Protein AF-A0A924GWK1-F1 (afdb_monomer_lite)

Secondary structure (DSSP, 8-state):
-EEEEEEETTEEEEEEEE-PPP-------SS--PPP-HHHHHHHHHTT--HHHHHHHHHHH-HHHHHHHHHHHHHHHT--SSS--S-HHHHHHHHHHHHHHHHHHHHHHHHHS--HHHHHHHHHHHHHHHHHHHHHHHHHHHHHHHTS-HHHHHHHHHHHHHHHHHTT--HHHHHHHHHH-TTSHHHHHHHHHHHH-TTTT---HHHHHHHHHHHHT-

Radius of gyration: 34.96 Å; chains: 1; bounding box: 67×55×94 Å

Foldseek 3Di:
DDWDFDDDPPDTPDIDDDDDDDPDPPPPQVDDQDPDDVVLLVLCVVVPHHSVLSSVLCSNQNPVQSVVLSVVLVVLCVDPPPHHDPDSSVSSVVSSVVVSVVVVVVVVVVVVDDPPVVVVVVVVLLVVLLVVLLVVLLVVLVVVLVPDDPVVNVVLLVVLLVVCVVVVPDVVLNVCCVPPNCPPPSNSVSSSCSVVHVCSSPDDPVSSVVSVVVVVVD

Sequence (218 aa):
VELIEHKAGRFIADIQFRVAKKQQESLPLRHPPVPVDLSQVVRATVVGIRSEDAEALILAHGNDAMTAGLDALHKRIASEFPEPLRDPYRYLRALLESNSASAAKKAEEKLAEPPANNSAVAAAALEGWTAEWVRRRRALVVAEFEALSIDAQAEWVERLRTHLIERGAHPSIRKRLDSHGWKHQLVAGELIRFFKGADWDKPSPQELLAIAAQRGGR

Structure (mmCIF, N/CA/C/O backbone):
data_AF-A0A924GWK1-F1
#
_entry.id   AF-A0A924GWK1-F1
#
loop_
_atom_site.group_PDB
_atom_site.id
_atom_site.type_symbol
_atom_site.label_atom_id
_atom_site.label_alt_id
_atom_site.label_comp_id
_atom_site.label_asym_id
_atom_site.label_entity_id
_atom_site.label_seq_id
_atom_site.pdbx_PDB_ins_code
_atom_site.Cartn_x
_atom_site.Cartn_y
_atom_site.Cartn_z
_atom_site.occupancy
_atom_site.B_iso_or_equiv
_atom_site.auth_seq_id
_atom_site.auth_comp_id
_atom_site.auth_asym_id
_atom_site.auth_atom_id
_atom_site.pdbx_PDB_model_num
ATOM 1 N N . VAL A 1 1 ? -27.597 23.685 0.576 1.00 65.75 1 VAL A N 1
ATOM 2 C CA . VAL A 1 1 ? -27.784 23.613 -0.890 1.00 65.75 1 VAL A CA 1
ATOM 3 C C . VAL A 1 1 ? -26.853 24.638 -1.488 1.00 65.75 1 VAL A C 1
ATOM 5 O O . VAL A 1 1 ? -26.867 25.760 -1.002 1.00 65.75 1 VAL A O 1
ATOM 8 N N . GLU A 1 2 ? -26.030 24.249 -2.453 1.00 73.12 2 GLU A N 1
ATOM 9 C CA . GLU A 1 2 ? -25.030 25.121 -3.081 1.00 73.12 2 GLU A CA 1
ATOM 10 C C . GLU A 1 2 ? -25.308 25.239 -4.582 1.00 73.12 2 GLU A C 1
ATOM 12 O O . GLU A 1 2 ? -25.688 24.254 -5.220 1.00 73.12 2 GLU A O 1
ATOM 17 N N . LEU A 1 3 ? -25.155 26.447 -5.126 1.00 71.56 3 LEU A N 1
ATOM 18 C CA . LEU A 1 3 ? -25.364 26.751 -6.539 1.00 71.56 3 LEU A CA 1
ATOM 19 C C . LEU A 1 3 ? -24.063 26.527 -7.308 1.00 71.56 3 LEU A C 1
ATOM 21 O O . LEU A 1 3 ? -23.027 27.075 -6.937 1.00 71.56 3 LEU A O 1
ATOM 25 N N . ILE A 1 4 ? -24.128 25.759 -8.389 1.00 68.38 4 ILE A N 1
ATOM 26 C CA . ILE A 1 4 ? -23.013 25.566 -9.309 1.00 68.38 4 ILE A CA 1
ATOM 27 C C . ILE A 1 4 ? -23.433 26.132 -10.665 1.00 68.38 4 ILE A C 1
ATOM 29 O O . ILE A 1 4 ? -24.322 25.601 -11.331 1.00 68.38 4 ILE A O 1
ATOM 33 N N . GLU A 1 5 ? -22.799 27.235 -11.057 1.00 72.88 5 GLU A N 1
ATOM 34 C CA . GLU A 1 5 ? -23.030 27.890 -12.345 1.00 72.88 5 GLU A CA 1
ATOM 35 C C . GLU A 1 5 ? -21.978 27.443 -13.360 1.00 72.88 5 GLU A C 1
ATOM 37 O O . GLU A 1 5 ? -20.780 27.650 -13.155 1.00 72.88 5 GLU A O 1
ATOM 42 N N . HIS A 1 6 ? -22.419 26.887 -14.488 1.00 56.56 6 HIS A N 1
ATOM 43 C CA . HIS A 1 6 ? -21.542 26.558 -15.607 1.00 56.56 6 HIS A CA 1
ATOM 44 C C . HIS A 1 6 ? -21.672 27.632 -16.694 1.00 56.56 6 HIS A C 1
ATOM 46 O O . HIS A 1 6 ? -22.721 27.806 -17.321 1.00 56.56 6 HIS A O 1
ATOM 52 N N . LYS A 1 7 ? -20.588 28.386 -16.907 1.00 65.19 7 LYS A N 1
ATOM 53 C CA . LYS A 1 7 ? -20.519 29.488 -17.880 1.00 65.19 7 LYS A CA 1
ATOM 54 C C . LYS A 1 7 ? -19.814 29.039 -19.157 1.00 65.19 7 LYS A C 1
ATOM 56 O O . LYS A 1 7 ? -18.737 28.454 -19.090 1.00 65.19 7 LYS A O 1
ATOM 61 N N . ALA A 1 8 ? -20.397 29.365 -20.310 1.00 49.78 8 ALA A N 1
ATOM 62 C CA . ALA A 1 8 ? -19.775 29.202 -21.621 1.00 49.78 8 ALA A CA 1
ATOM 63 C C . ALA A 1 8 ? -19.654 30.585 -22.279 1.00 49.78 8 ALA A C 1
ATOM 65 O O . ALA A 1 8 ? -20.629 31.168 -22.755 1.00 49.78 8 ALA A O 1
ATOM 66 N N . GLY A 1 9 ? -18.447 31.155 -22.255 1.00 65.56 9 GLY A N 1
ATOM 67 C CA . GLY A 1 9 ? -18.221 32.536 -22.687 1.00 65.56 9 GLY A CA 1
ATOM 68 C C . GLY A 1 9 ? -18.876 33.552 -21.742 1.00 65.56 9 GLY A C 1
ATOM 69 O O . GLY A 1 9 ? -18.702 33.475 -20.528 1.00 65.56 9 GLY A O 1
ATOM 70 N N . ARG A 1 10 ? -19.614 34.533 -22.284 1.00 62.22 10 ARG A N 1
ATOM 71 C CA . ARG A 1 10 ? -20.215 35.634 -21.497 1.00 62.22 10 ARG A CA 1
ATOM 72 C C . ARG A 1 10 ? -21.626 35.342 -20.967 1.00 62.22 10 ARG A C 1
ATOM 74 O O . ARG A 1 10 ? -22.231 36.223 -20.363 1.00 62.22 10 ARG A O 1
ATOM 81 N N . PHE A 1 11 ? -22.135 34.128 -21.172 1.00 40.81 11 PHE A N 1
ATOM 82 C CA . PHE A 1 11 ? -23.470 33.705 -20.743 1.00 40.81 11 PHE A CA 1
ATOM 83 C C . PHE A 1 11 ? -23.396 32.428 -19.889 1.00 40.81 11 PHE A C 1
ATOM 85 O O . PHE A 1 11 ? -22.508 31.589 -20.067 1.00 40.81 11 PHE A O 1
ATOM 92 N N . ILE A 1 12 ? -24.314 32.301 -18.925 1.00 52.19 12 ILE A N 1
ATOM 93 C CA . ILE A 1 12 ? -24.488 31.085 -18.117 1.00 52.19 12 ILE A CA 1
ATOM 94 C C . ILE A 1 12 ? -25.286 30.101 -18.968 1.00 52.19 12 ILE A C 1
ATOM 96 O O . ILE A 1 12 ? -26.399 30.423 -19.376 1.00 52.19 12 ILE A O 1
ATOM 100 N N . ALA A 1 13 ? -24.693 28.948 -19.270 1.00 58.19 13 ALA A N 1
ATOM 101 C CA . ALA A 1 13 ? -25.320 27.935 -20.113 1.00 58.19 13 ALA A CA 1
ATOM 102 C C . ALA A 1 13 ? -26.199 26.990 -19.287 1.00 58.19 13 ALA A C 1
ATOM 104 O O . ALA A 1 13 ? -27.275 26.631 -19.744 1.00 58.19 13 ALA A O 1
ATOM 105 N N . ASP A 1 14 ? -25.780 26.653 -18.062 1.00 52.09 14 ASP A N 1
ATOM 106 C CA . ASP A 1 14 ? -26.537 25.772 -17.174 1.00 52.09 14 ASP A CA 1
ATOM 107 C C . ASP A 1 14 ? -26.353 26.136 -15.699 1.00 52.09 14 ASP A C 1
ATOM 109 O O . ASP A 1 14 ? -25.277 26.556 -15.254 1.00 52.09 14 ASP A O 1
ATOM 113 N N . ILE A 1 15 ? -27.425 25.932 -14.932 1.00 72.19 15 ILE A N 1
ATOM 114 C CA . ILE A 1 15 ? -27.468 26.124 -13.484 1.00 72.19 15 ILE A CA 1
ATOM 115 C C . ILE A 1 15 ? -27.792 24.784 -12.828 1.00 72.19 15 ILE A C 1
ATOM 117 O O . ILE A 1 15 ? -28.821 24.177 -13.122 1.00 72.19 15 ILE A O 1
ATOM 121 N N . GLN A 1 16 ? -26.941 24.341 -11.902 1.00 68.38 16 GLN A N 1
ATOM 122 C CA . GLN A 1 16 ? -27.165 23.124 -11.126 1.00 68.38 16 GLN A CA 1
ATOM 123 C C . GLN A 1 16 ? -27.118 23.403 -9.622 1.00 68.38 16 GLN A C 1
ATOM 125 O O . GLN A 1 16 ? -26.403 24.285 -9.151 1.00 68.38 16 GLN A O 1
ATOM 130 N N . PHE A 1 17 ? -27.879 22.624 -8.851 1.00 74.00 17 PHE A N 1
ATOM 131 C CA . PHE A 1 17 ? -27.934 22.729 -7.395 1.00 74.00 17 PHE A CA 1
ATOM 132 C C . PHE A 1 17 ? -27.385 21.459 -6.761 1.00 74.00 17 PHE A C 1
ATOM 134 O O . PHE A 1 17 ? -27.909 20.364 -6.972 1.00 74.00 17 PHE A O 1
ATOM 141 N N . ARG A 1 18 ? -26.371 21.604 -5.911 1.00 63.59 18 ARG A N 1
ATOM 142 C CA . ARG A 1 18 ? -25.899 20.517 -5.058 1.00 63.59 18 ARG A CA 1
ATOM 143 C C . ARG A 1 18 ? -26.689 20.531 -3.753 1.00 63.59 18 ARG A C 1
ATOM 145 O O . ARG A 1 18 ? -26.506 21.394 -2.891 1.00 63.59 18 ARG A O 1
ATOM 152 N N . VAL A 1 19 ? -27.595 19.570 -3.603 1.00 73.81 19 VAL A N 1
ATOM 153 C CA . VAL A 1 19 ? -28.394 19.383 -2.384 1.00 73.81 19 VAL A CA 1
ATOM 154 C C . VAL A 1 19 ? -27.749 18.293 -1.535 1.00 73.81 19 VAL A C 1
ATOM 156 O O . VAL A 1 19 ? -27.819 17.114 -1.862 1.00 73.81 19 VAL A O 1
ATOM 159 N N . ALA A 1 20 ? -27.136 18.687 -0.422 1.00 67.00 20 ALA A N 1
ATOM 160 C CA . ALA A 1 20 ? -26.756 17.770 0.646 1.00 67.00 20 ALA A CA 1
ATOM 161 C C . ALA A 1 20 ? -27.783 17.871 1.781 1.00 67.00 20 ALA A C 1
ATOM 163 O O . ALA A 1 20 ? -28.196 18.976 2.150 1.00 67.00 20 ALA A O 1
ATOM 164 N N . LYS A 1 21 ? -28.197 16.729 2.344 1.00 63.75 21 LYS A N 1
ATOM 165 C CA . LYS A 1 21 ? -28.967 16.719 3.593 1.00 63.75 21 LYS A CA 1
ATOM 166 C C . LYS A 1 21 ? -28.055 17.232 4.705 1.00 63.75 21 LYS A C 1
ATOM 168 O O . LYS A 1 21 ? -26.953 16.717 4.876 1.00 63.75 21 LYS A O 1
ATOM 173 N N . LYS A 1 22 ? -28.509 18.244 5.446 1.00 58.44 22 LYS A N 1
ATOM 174 C CA . LYS A 1 22 ? -27.831 18.701 6.662 1.00 58.44 22 LYS A CA 1
ATOM 175 C C . LYS A 1 22 ? -27.734 17.492 7.593 1.00 58.44 22 LYS A C 1
ATOM 177 O O . LYS A 1 22 ? -28.770 16.910 7.912 1.00 58.44 22 LYS A O 1
ATOM 182 N N . GLN A 1 23 ? -26.520 17.073 7.957 1.00 51.91 23 GLN A N 1
ATOM 183 C CA . GLN A 1 23 ? -26.353 16.058 8.992 1.00 51.91 23 GLN A CA 1
ATOM 184 C C . GLN A 1 23 ? -26.948 16.640 10.269 1.00 51.91 23 GLN A C 1
ATOM 186 O O . GLN A 1 23 ? -26.434 17.600 10.837 1.00 51.91 23 GLN A O 1
ATOM 191 N N . GLN A 1 24 ? -28.111 16.122 10.635 1.00 51.03 24 GLN A N 1
ATOM 192 C CA . GLN A 1 24 ? -28.698 16.367 11.931 1.00 51.03 24 GLN A CA 1
ATOM 193 C C . GLN A 1 24 ? -27.800 15.642 12.922 1.00 51.03 24 GLN A C 1
ATOM 195 O O . GLN A 1 24 ? -27.643 14.426 12.809 1.00 51.03 24 GLN A O 1
ATOM 200 N N . GLU A 1 25 ? -27.163 16.386 13.826 1.00 46.75 25 GLU A N 1
ATOM 201 C CA . GLU A 1 25 ? -26.465 15.782 14.953 1.00 46.75 25 GLU A CA 1
ATOM 202 C C . GLU A 1 25 ? -27.476 14.884 15.661 1.00 46.75 25 GLU A C 1
ATOM 204 O O . GLU A 1 25 ? -28.488 15.345 16.198 1.00 46.75 25 GLU A O 1
ATOM 209 N N . SER A 1 26 ? -27.262 13.575 15.572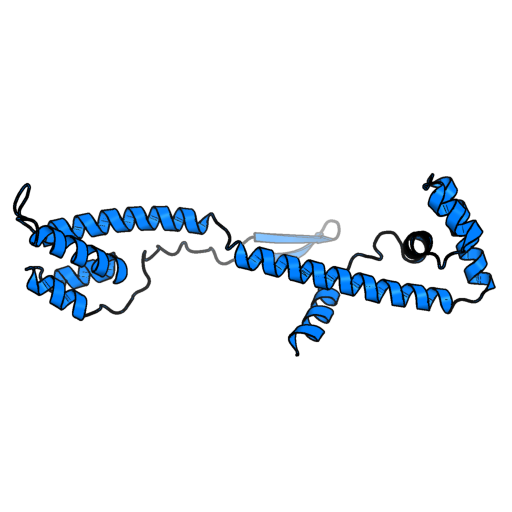 1.00 49.59 26 SER A N 1
ATOM 210 C CA . SER A 1 26 ? -27.962 12.634 16.423 1.00 49.59 26 SER A CA 1
ATOM 211 C C . SER A 1 26 ? -27.665 13.069 17.849 1.00 49.59 26 SER A C 1
ATOM 213 O O . SER A 1 26 ? -26.494 13.051 18.231 1.00 49.59 26 SER A O 1
ATOM 215 N N . LEU A 1 27 ? -28.683 13.450 18.633 1.00 51.00 27 LEU A N 1
ATOM 216 C CA . LEU A 1 27 ? -28.517 13.422 20.082 1.00 51.00 27 LEU A CA 1
ATOM 217 C C . LEU A 1 27 ? -28.005 12.014 20.396 1.00 51.00 27 LEU A C 1
ATOM 219 O O . LEU A 1 27 ? -28.710 11.050 20.074 1.00 51.00 27 LEU A O 1
ATOM 223 N N . PRO A 1 28 ? -26.785 11.862 20.932 1.00 50.59 28 PRO A N 1
ATOM 224 C CA . PRO A 1 28 ? -26.280 10.546 21.230 1.00 50.59 28 PRO A CA 1
ATOM 225 C C . PRO A 1 28 ? -27.138 10.028 22.377 1.00 50.59 28 PRO A C 1
ATOM 227 O O . PRO A 1 28 ? -26.976 10.430 23.530 1.00 50.59 28 PRO A O 1
ATOM 230 N N . LEU A 1 29 ? -28.071 9.128 22.069 1.00 51.94 29 LEU A N 1
ATOM 231 C CA . LEU A 1 29 ? -28.467 8.140 23.054 1.00 51.94 29 LEU A CA 1
ATOM 232 C C . LEU A 1 29 ? -27.158 7.439 23.413 1.00 51.94 29 LEU A C 1
ATOM 234 O O . LEU A 1 29 ? -26.581 6.746 22.576 1.00 51.94 29 LEU A O 1
ATOM 238 N N . ARG A 1 30 ? -26.630 7.728 24.613 1.00 55.97 30 ARG A N 1
ATOM 239 C CA . ARG A 1 30 ? -25.317 7.236 25.069 1.00 55.97 30 ARG A CA 1
ATOM 240 C C . ARG A 1 30 ? -25.213 5.711 24.950 1.00 55.97 30 ARG A C 1
ATOM 242 O O . ARG A 1 30 ? -24.110 5.199 24.795 1.00 55.97 30 ARG A O 1
ATOM 249 N N . HIS A 1 31 ? -26.355 5.018 24.925 1.00 54.34 31 HIS A N 1
ATOM 250 C CA . HIS A 1 31 ? -26.467 3.600 24.626 1.00 54.34 31 HIS A CA 1
ATOM 251 C C . HIS A 1 31 ? -27.652 3.318 23.680 1.00 54.34 31 HIS A C 1
ATOM 253 O O . HIS A 1 31 ? -28.698 3.963 23.805 1.00 54.34 31 HIS A O 1
ATOM 259 N N . PRO A 1 32 ? -27.524 2.364 22.736 1.00 54.00 32 PRO A N 1
ATOM 260 C CA . PRO A 1 32 ? -28.677 1.830 22.010 1.00 54.00 32 PRO A CA 1
ATOM 261 C C . PRO A 1 32 ? -29.686 1.231 23.009 1.00 54.00 32 PRO A C 1
ATOM 263 O O . PRO A 1 32 ? -29.261 0.781 24.074 1.00 54.00 32 PRO A O 1
ATOM 266 N N . PRO A 1 33 ? -30.999 1.203 22.711 1.00 56.69 33 PRO A N 1
ATOM 267 C CA . PRO A 1 33 ? -31.990 0.601 23.600 1.00 56.69 33 PRO A CA 1
ATOM 268 C C . PRO A 1 33 ? -31.747 -0.913 23.684 1.00 56.69 33 PRO A C 1
ATOM 270 O O . PRO A 1 33 ? -32.212 -1.683 22.846 1.00 56.69 33 PRO A O 1
ATOM 273 N N . VAL A 1 34 ? -30.955 -1.334 24.669 1.00 63.69 34 VAL A N 1
ATOM 274 C CA . VAL A 1 34 ? -30.716 -2.744 24.977 1.00 63.69 34 VAL A CA 1
ATOM 275 C C . VAL A 1 34 ? -31.883 -3.239 25.837 1.00 63.69 34 VAL A C 1
ATOM 277 O O . VAL A 1 34 ? -32.299 -2.516 26.745 1.00 63.69 34 VAL A O 1
ATOM 280 N N . PRO A 1 35 ? -32.425 -4.446 25.585 1.00 77.12 35 PRO A N 1
ATOM 281 C CA . PRO A 1 35 ? -33.398 -5.058 26.482 1.00 77.12 35 PRO A CA 1
ATOM 282 C C . PRO A 1 35 ? -32.884 -5.069 27.928 1.00 77.12 35 PRO A C 1
ATOM 284 O O . PRO A 1 35 ? -31.719 -5.392 28.175 1.00 77.12 35 PRO A O 1
ATOM 287 N N . VAL A 1 36 ? -33.748 -4.700 28.874 1.00 77.88 36 VAL A N 1
ATOM 288 C CA . VAL A 1 36 ? -33.423 -4.725 30.304 1.00 77.88 36 VAL A CA 1
ATOM 289 C C . VAL A 1 36 ? -33.239 -6.174 30.746 1.00 77.88 36 VAL A C 1
ATOM 291 O O . VAL A 1 36 ? -34.127 -7.006 30.552 1.00 77.88 36 VAL A O 1
ATOM 294 N N . ASP A 1 37 ? -32.098 -6.479 31.360 1.00 85.62 37 ASP A N 1
ATOM 295 C CA . ASP A 1 37 ? -31.863 -7.787 31.960 1.00 85.62 37 ASP A CA 1
ATOM 296 C C . ASP A 1 37 ? -32.584 -7.891 33.316 1.00 85.62 37 ASP A C 1
ATOM 298 O O . ASP A 1 37 ? -32.160 -7.334 34.333 1.00 85.62 37 ASP A O 1
ATOM 302 N N . LEU A 1 38 ? -33.688 -8.643 33.337 1.00 87.38 38 LEU A N 1
ATOM 303 C CA . LEU A 1 38 ? -34.504 -8.858 34.536 1.00 87.38 38 LEU A CA 1
ATOM 304 C C . LEU A 1 38 ? -33.718 -9.515 35.682 1.00 87.38 38 LEU A C 1
ATOM 306 O O . LEU A 1 38 ? -34.050 -9.303 36.848 1.00 87.38 38 LEU A O 1
ATOM 310 N N . SER A 1 39 ? -32.654 -10.272 35.391 1.00 89.50 39 SER A N 1
ATOM 311 C CA . SER A 1 39 ? -31.808 -10.859 36.436 1.00 89.50 39 SER A CA 1
ATOM 312 C C . SER A 1 39 ? -31.065 -9.784 37.238 1.00 89.50 39 SER A C 1
ATOM 314 O O . SER A 1 39 ? -30.890 -9.921 38.450 1.00 89.50 39 SER A O 1
ATOM 316 N N . GLN A 1 40 ? -30.696 -8.670 36.599 1.00 89.75 40 GLN A N 1
ATOM 317 C CA . GLN A 1 40 ? -30.044 -7.533 37.249 1.00 89.75 40 GLN A CA 1
ATOM 318 C C . GLN A 1 40 ? -31.023 -6.752 38.122 1.00 89.75 40 GLN A C 1
ATOM 320 O O . GLN A 1 40 ? -30.665 -6.345 39.228 1.00 89.75 40 GLN A O 1
ATOM 325 N N . VAL A 1 41 ? -32.272 -6.609 37.665 1.00 88.88 41 VAL A N 1
ATOM 326 C CA . VAL A 1 41 ? -33.360 -6.013 38.452 1.00 88.88 41 VAL A CA 1
ATOM 327 C C . VAL A 1 41 ? -33.598 -6.835 39.719 1.00 88.88 41 VAL A C 1
ATOM 329 O O . VAL A 1 41 ? -33.573 -6.287 40.818 1.00 88.88 41 VAL A O 1
ATOM 332 N N . VAL A 1 42 ? -33.710 -8.163 39.601 1.00 89.81 42 VAL A N 1
ATOM 333 C CA . VAL A 1 42 ? -33.864 -9.056 40.764 1.00 89.81 42 VAL A CA 1
ATOM 334 C C . VAL A 1 42 ? -32.684 -8.910 41.730 1.00 89.81 42 VAL A C 1
ATOM 336 O O . VAL A 1 42 ? -32.890 -8.721 42.929 1.00 89.81 42 VAL A O 1
ATOM 339 N N . ARG A 1 43 ? -31.441 -8.907 41.234 1.00 90.69 43 ARG A N 1
ATOM 340 C CA . ARG A 1 43 ? -30.247 -8.702 42.076 1.00 90.69 43 ARG A CA 1
ATOM 341 C C . ARG A 1 43 ? -30.260 -7.356 42.807 1.00 90.69 43 ARG A C 1
ATOM 343 O O . ARG A 1 43 ? -29.872 -7.304 43.969 1.00 90.69 43 ARG A O 1
ATOM 350 N N . ALA A 1 44 ? -30.719 -6.288 42.159 1.00 90.12 44 ALA A N 1
ATOM 351 C CA . ALA A 1 44 ? -30.845 -4.968 42.773 1.00 90.12 44 ALA A CA 1
ATOM 352 C C . ALA A 1 44 ? -31.924 -4.949 43.876 1.00 90.12 44 ALA A C 1
ATOM 354 O O . ALA A 1 44 ? -31.724 -4.353 44.934 1.00 90.12 44 ALA A O 1
ATOM 355 N N . THR A 1 45 ? -33.037 -5.663 43.679 1.00 90.56 45 THR A N 1
ATOM 356 C CA . THR A 1 45 ? -34.108 -5.745 44.688 1.00 90.56 45 THR A CA 1
ATOM 357 C C . THR A 1 45 ? -33.692 -6.479 45.959 1.00 90.56 45 THR A C 1
ATOM 359 O O . THR A 1 45 ? -34.073 -6.059 47.049 1.00 90.56 45 THR A O 1
ATOM 362 N N . VAL A 1 46 ? -32.840 -7.507 45.851 1.00 89.12 46 VAL A N 1
ATOM 363 C CA . VAL A 1 46 ? -32.298 -8.243 47.011 1.00 89.12 46 VAL A CA 1
ATOM 364 C C . VAL A 1 46 ? -31.508 -7.325 47.951 1.00 89.12 46 VAL A C 1
ATOM 366 O O . VAL A 1 46 ? -31.520 -7.527 49.163 1.00 89.12 46 VAL A O 1
ATOM 369 N N . VAL A 1 47 ? -30.863 -6.289 47.411 1.00 86.94 47 VAL A N 1
ATOM 370 C CA . VAL A 1 47 ? -30.100 -5.292 48.181 1.00 86.94 47 VAL A CA 1
ATOM 371 C C . VAL A 1 47 ? -30.914 -4.034 48.517 1.00 86.94 47 VAL A C 1
ATOM 373 O O . VAL A 1 47 ? -30.350 -3.042 48.972 1.00 86.94 47 VAL A O 1
ATOM 376 N N . GLY A 1 48 ? -32.237 -4.069 48.323 1.00 87.56 48 GLY A N 1
ATOM 377 C CA . GLY A 1 48 ? -33.164 -3.013 48.739 1.00 87.56 48 GLY A CA 1
ATOM 378 C C . GLY A 1 48 ? -33.411 -1.901 47.714 1.00 87.56 48 GLY A C 1
ATOM 379 O O . GLY A 1 48 ? -33.951 -0.859 48.079 1.00 87.56 48 GLY A O 1
ATOM 380 N N . ILE A 1 49 ? -33.034 -2.087 46.446 1.00 91.75 49 ILE A N 1
ATOM 381 C CA . ILE A 1 49 ? -33.300 -1.117 45.370 1.00 91.75 49 ILE A CA 1
ATOM 382 C C . ILE A 1 49 ? -34.647 -1.444 44.714 1.00 91.75 49 ILE A C 1
ATOM 384 O O . ILE A 1 49 ? -34.919 -2.598 44.394 1.00 91.75 49 ILE A O 1
ATOM 388 N N . ARG A 1 50 ? -35.505 -0.442 44.492 1.00 91.12 50 ARG A N 1
ATOM 389 C CA . ARG A 1 50 ? -36.809 -0.656 43.842 1.00 91.12 50 ARG A CA 1
ATOM 390 C C . ARG A 1 50 ? -36.620 -1.086 42.386 1.00 91.12 50 ARG A C 1
ATOM 392 O O . ARG A 1 50 ? -35.719 -0.596 41.709 1.00 91.12 50 ARG A O 1
ATOM 399 N N . SER A 1 51 ? -37.501 -1.951 41.887 1.00 88.06 51 SER A N 1
ATOM 400 C CA . SER A 1 51 ? -37.422 -2.448 40.506 1.00 88.06 51 SER A CA 1
ATOM 401 C C . SER A 1 51 ? -37.430 -1.314 39.478 1.00 88.06 51 SER A C 1
ATOM 403 O O . SER A 1 51 ? -36.581 -1.292 38.596 1.00 88.06 51 SER A O 1
ATOM 405 N N . GLU A 1 52 ? -38.307 -0.320 39.655 1.00 88.88 52 GLU A N 1
ATOM 406 C CA . GLU A 1 52 ? -38.403 0.862 38.782 1.00 88.88 52 GLU A CA 1
ATOM 407 C C . GLU A 1 52 ? -37.096 1.673 38.721 1.00 88.88 52 GLU A C 1
ATOM 409 O O . GLU A 1 52 ? -36.675 2.122 37.655 1.00 88.88 52 GLU A O 1
ATOM 414 N N . ASP A 1 53 ? -36.416 1.806 39.859 1.00 90.12 53 ASP A N 1
ATOM 415 C CA . ASP A 1 53 ? -35.154 2.528 39.977 1.00 90.12 53 ASP A CA 1
ATOM 416 C C . ASP A 1 53 ? -34.005 1.746 39.325 1.00 90.12 53 ASP A C 1
ATOM 418 O O . ASP A 1 53 ? -33.136 2.329 38.675 1.00 90.12 53 ASP A O 1
ATOM 422 N N . ALA A 1 54 ? -34.006 0.417 39.464 1.00 89.75 54 ALA A N 1
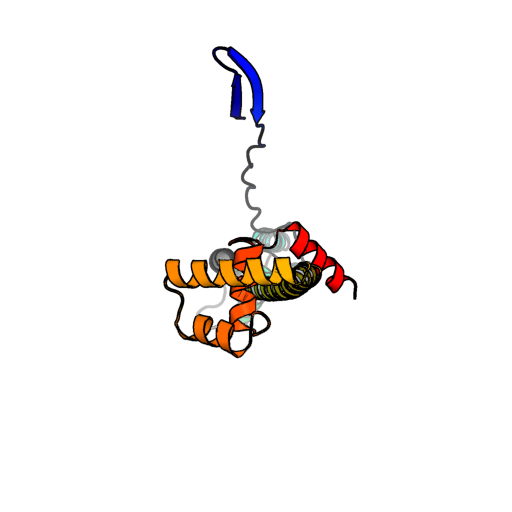ATOM 423 C CA . ALA A 1 54 ? -33.036 -0.460 38.818 1.00 89.75 54 ALA A CA 1
ATOM 424 C C . ALA A 1 54 ? -33.203 -0.462 37.289 1.00 89.75 54 ALA A C 1
ATOM 426 O O . ALA A 1 54 ? -32.213 -0.340 36.569 1.00 89.75 54 ALA A O 1
ATOM 427 N N . GLU A 1 55 ? -34.440 -0.535 36.793 1.00 89.56 55 GLU A N 1
ATOM 428 C CA . GLU A 1 55 ? -34.755 -0.429 35.364 1.00 89.56 55 GLU A CA 1
ATOM 429 C C . GLU A 1 55 ? -34.299 0.919 34.790 1.00 89.56 55 GLU A C 1
ATOM 431 O O . GLU A 1 55 ? -33.640 0.958 33.750 1.00 89.56 55 GLU A O 1
ATOM 436 N N . ALA A 1 56 ? -34.562 2.023 35.498 1.00 89.06 56 ALA A N 1
ATOM 437 C CA . ALA A 1 56 ? -34.115 3.353 35.089 1.00 89.06 56 ALA A CA 1
ATOM 438 C C . ALA A 1 56 ? -32.580 3.460 35.007 1.00 89.06 56 ALA A C 1
ATOM 440 O O . ALA A 1 56 ? -32.051 4.046 34.059 1.00 89.06 56 ALA A O 1
ATOM 441 N N . LEU A 1 57 ? -31.852 2.870 35.962 1.00 88.50 57 LEU A N 1
ATOM 442 C CA . LEU A 1 57 ? -30.386 2.837 35.947 1.00 88.50 57 LEU A CA 1
ATOM 443 C C . LEU A 1 57 ? -29.832 1.985 34.793 1.00 88.50 57 LEU A C 1
ATOM 445 O O . LEU A 1 57 ? -28.858 2.390 34.156 1.00 88.50 57 LEU A O 1
ATOM 449 N N . ILE A 1 58 ? -30.465 0.850 34.480 1.00 88.56 58 ILE A N 1
ATOM 450 C CA . ILE A 1 58 ? -30.088 -0.007 33.344 1.00 88.56 58 ILE A CA 1
ATOM 451 C C . ILE A 1 58 ? -30.305 0.724 32.019 1.00 88.56 58 ILE A C 1
ATOM 453 O O . ILE A 1 58 ? -29.433 0.698 31.154 1.00 88.56 58 ILE A O 1
ATOM 457 N N . LEU A 1 59 ? -31.432 1.422 31.867 1.00 85.81 59 LEU A N 1
ATOM 458 C CA . LEU A 1 59 ? -31.714 2.212 30.668 1.00 85.81 59 LEU A CA 1
ATOM 459 C C . LEU A 1 59 ? -30.728 3.377 30.498 1.00 85.81 59 LEU A C 1
ATOM 461 O O . LEU A 1 59 ? -30.340 3.692 29.374 1.00 85.81 59 LEU A O 1
ATOM 465 N N . ALA A 1 60 ? -30.306 4.007 31.597 1.00 85.12 60 ALA A N 1
ATOM 466 C CA . ALA A 1 60 ? -29.402 5.154 31.562 1.00 85.12 60 ALA A CA 1
ATOM 467 C C . ALA A 1 60 ? -27.928 4.778 31.315 1.00 85.12 60 ALA A C 1
ATOM 469 O O . ALA A 1 60 ? -27.227 5.511 30.614 1.00 85.12 60 ALA A O 1
ATOM 470 N N . HIS A 1 61 ? -27.452 3.663 31.882 1.00 84.44 61 HIS A N 1
ATOM 471 C CA . HIS A 1 61 ? -26.024 3.307 31.903 1.00 84.44 61 HIS A CA 1
ATOM 472 C C . HIS A 1 61 ? -25.688 1.984 31.188 1.00 84.44 61 HIS A C 1
ATOM 474 O O . HIS A 1 61 ? -24.514 1.685 30.972 1.00 84.44 61 HIS A O 1
ATOM 480 N N . GLY A 1 62 ? -26.694 1.198 30.804 1.00 86.00 62 GLY A N 1
ATOM 481 C CA . GLY A 1 62 ? -26.539 -0.091 30.133 1.00 86.00 62 GLY A CA 1
ATOM 482 C C . GLY A 1 62 ? -26.307 -1.277 31.079 1.00 86.00 62 GLY A C 1
ATOM 483 O O . GLY A 1 62 ? -25.875 -1.136 32.225 1.00 86.00 62 GLY A O 1
ATOM 484 N N . ASN A 1 63 ? -26.567 -2.481 30.559 1.00 85.19 63 ASN A N 1
ATOM 485 C CA . ASN A 1 63 ? -26.481 -3.743 31.307 1.00 85.19 63 ASN A CA 1
ATOM 486 C C . ASN A 1 63 ? -25.057 -4.061 31.816 1.00 85.19 63 ASN A C 1
ATOM 488 O O . ASN A 1 63 ? -24.899 -4.624 32.902 1.00 85.19 63 ASN A O 1
ATOM 492 N N . ASP A 1 64 ? -24.014 -3.695 31.068 1.00 85.06 64 ASP A N 1
ATOM 493 C CA . ASP A 1 64 ? -22.623 -3.988 31.449 1.00 85.06 64 ASP A CA 1
ATOM 494 C C . ASP A 1 64 ? -22.184 -3.158 32.661 1.00 85.06 64 ASP A C 1
ATOM 496 O O . ASP A 1 64 ? -21.616 -3.681 33.625 1.00 85.06 64 ASP A O 1
ATOM 500 N N . ALA A 1 65 ? -22.496 -1.857 32.644 1.00 86.56 65 ALA A N 1
ATOM 501 C CA . ALA A 1 65 ? -22.207 -0.961 33.756 1.00 86.56 65 ALA A CA 1
ATOM 502 C C . ALA A 1 65 ? -22.997 -1.373 35.003 1.00 86.56 65 ALA A C 1
ATOM 504 O O . ALA A 1 65 ? -22.430 -1.406 36.098 1.00 86.56 65 ALA A O 1
ATOM 505 N N . MET A 1 66 ? -24.271 -1.746 34.831 1.00 90.19 66 MET A N 1
ATOM 506 C CA . MET A 1 66 ? -25.117 -2.250 35.913 1.00 90.19 66 MET A CA 1
ATOM 507 C C . MET A 1 66 ? -24.538 -3.518 36.549 1.00 90.19 66 MET A C 1
ATOM 509 O O . MET A 1 66 ? -24.447 -3.593 37.773 1.00 90.19 66 MET A O 1
ATOM 513 N N . THR A 1 67 ? -24.073 -4.482 35.747 1.00 90.12 67 THR A N 1
ATOM 514 C CA . THR A 1 67 ? -23.436 -5.712 36.253 1.00 90.12 67 THR A CA 1
ATOM 515 C C . THR A 1 67 ? -22.225 -5.391 37.127 1.00 90.12 67 THR A C 1
ATOM 517 O O . THR A 1 67 ? -22.157 -5.824 38.278 1.00 90.12 67 THR A O 1
ATOM 520 N N . ALA A 1 68 ? -21.299 -4.574 36.616 1.00 88.94 68 ALA A N 1
ATOM 521 C CA . ALA A 1 68 ? -20.097 -4.187 37.350 1.00 88.94 68 ALA A CA 1
ATOM 522 C C . ALA A 1 68 ? -20.416 -3.370 38.618 1.00 88.94 68 ALA A C 1
ATOM 524 O O . ALA A 1 68 ? -19.783 -3.555 39.661 1.00 88.94 68 ALA A O 1
ATOM 525 N N . GLY A 1 69 ? -21.413 -2.483 38.543 1.00 90.06 69 GLY A N 1
ATOM 526 C CA . GLY A 1 69 ? -21.893 -1.692 39.675 1.00 90.06 69 GLY A CA 1
ATOM 527 C C . GLY A 1 69 ? -22.492 -2.561 40.780 1.00 90.06 69 GLY A C 1
ATOM 528 O O . GLY A 1 69 ? -22.155 -2.378 41.950 1.00 90.06 69 GLY A O 1
ATOM 529 N N . LEU A 1 70 ? -23.317 -3.548 40.421 1.00 91.31 70 LEU A N 1
ATOM 530 C CA . LEU A 1 70 ? -23.900 -4.502 41.366 1.00 91.31 70 LEU A CA 1
ATOM 531 C C . LEU A 1 70 ? -22.836 -5.392 42.020 1.00 91.31 70 LEU A C 1
ATOM 533 O O . LEU A 1 70 ? -22.935 -5.677 43.211 1.00 91.31 70 LEU A O 1
ATOM 537 N N . ASP A 1 71 ? -21.805 -5.820 41.291 1.00 90.31 71 ASP A N 1
ATOM 538 C CA . ASP A 1 71 ? -20.704 -6.604 41.867 1.00 90.31 71 ASP A CA 1
ATOM 539 C C . ASP A 1 71 ? -19.897 -5.788 42.887 1.00 90.31 71 ASP A C 1
ATOM 541 O O . ASP A 1 71 ? -19.557 -6.283 43.966 1.00 90.31 71 ASP A O 1
ATOM 545 N N . ALA A 1 72 ? -19.612 -4.520 42.577 1.00 87.75 72 ALA A N 1
ATOM 546 C CA . ALA A 1 72 ? -18.943 -3.604 43.498 1.00 87.75 72 ALA A CA 1
ATOM 547 C C . ALA A 1 72 ? -19.812 -3.286 44.727 1.00 87.75 72 ALA A C 1
ATOM 549 O O . ALA A 1 72 ? -19.302 -3.263 45.849 1.00 87.75 72 ALA A O 1
ATOM 550 N N . LEU A 1 73 ? -21.122 -3.109 44.535 1.00 89.31 73 LEU A N 1
ATOM 551 C CA . LEU A 1 73 ? -22.083 -2.915 45.618 1.00 89.31 73 LEU A CA 1
ATOM 552 C C . LEU A 1 73 ? -22.121 -4.132 46.553 1.00 89.31 73 LEU A C 1
ATOM 554 O O . LEU A 1 73 ? -21.996 -3.958 47.761 1.00 89.31 73 LEU A O 1
ATOM 558 N N . HIS A 1 74 ? -22.207 -5.356 46.023 1.00 87.88 74 HIS A N 1
ATOM 559 C CA . HIS A 1 74 ? -22.181 -6.571 46.845 1.00 87.88 74 HIS A CA 1
ATOM 560 C C . HIS A 1 74 ? -20.874 -6.716 47.630 1.00 87.88 74 HIS A C 1
ATOM 562 O O . HIS A 1 74 ? -20.907 -7.045 48.813 1.00 87.88 74 HIS A O 1
ATOM 568 N N . LYS A 1 75 ? -19.723 -6.413 47.015 1.00 86.31 75 LYS A N 1
ATOM 569 C CA . LYS A 1 75 ? -18.429 -6.398 47.719 1.00 86.31 75 LYS A CA 1
ATOM 570 C C . LYS A 1 75 ? -18.396 -5.365 48.843 1.00 86.31 75 LYS A C 1
ATOM 572 O O . LYS A 1 75 ? -17.826 -5.637 49.895 1.00 86.31 75 LYS A O 1
ATOM 577 N N . ARG A 1 76 ? -19.005 -4.192 48.634 1.00 83.62 76 ARG A N 1
ATOM 578 C CA . ARG A 1 76 ? -19.102 -3.151 49.663 1.00 83.62 76 ARG A CA 1
ATOM 579 C C . ARG A 1 76 ? -20.044 -3.554 50.790 1.00 83.62 76 ARG A C 1
ATOM 581 O O . ARG A 1 76 ? -19.699 -3.334 51.938 1.00 83.62 76 ARG A O 1
ATOM 588 N N . ILE A 1 77 ? -21.191 -4.156 50.485 1.00 83.62 77 ILE A N 1
ATOM 589 C CA . ILE A 1 77 ? -22.122 -4.670 51.502 1.00 83.62 77 ILE A CA 1
ATOM 590 C C . ILE A 1 77 ? -21.455 -5.781 52.324 1.00 83.62 77 ILE A C 1
ATOM 592 O O . ILE A 1 77 ? -21.632 -5.835 53.535 1.00 83.62 77 ILE A O 1
ATOM 596 N N . ALA A 1 78 ? -20.630 -6.619 51.691 1.00 83.00 78 ALA A N 1
ATOM 597 C CA . ALA A 1 78 ? -19.845 -7.645 52.373 1.00 83.00 78 ALA A CA 1
ATOM 598 C C . ALA A 1 78 ? -18.676 -7.087 53.216 1.00 83.00 78 ALA A C 1
ATOM 600 O O . ALA A 1 78 ? -18.035 -7.849 53.937 1.00 83.00 78 ALA A O 1
ATOM 601 N N . SER A 1 79 ? -18.368 -5.786 53.129 1.00 75.94 79 SER A N 1
ATOM 602 C CA . SER A 1 79 ? -17.270 -5.139 53.852 1.00 75.94 79 SER A CA 1
ATOM 603 C C . SER A 1 79 ? -17.809 -4.075 54.813 1.00 75.94 79 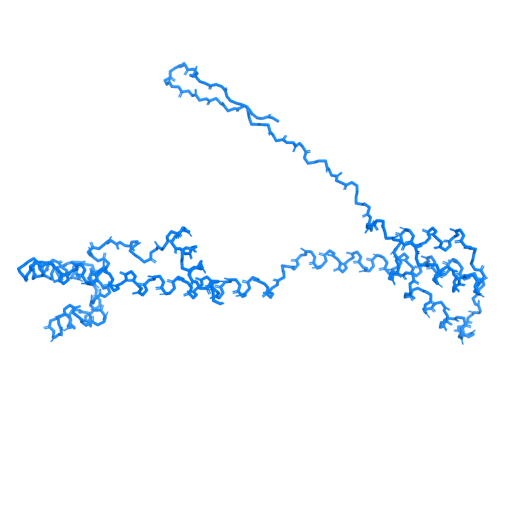SER A C 1
ATOM 605 O O . SER A 1 79 ? -18.209 -2.989 54.405 1.00 75.94 79 SER A O 1
ATOM 607 N N . GLU A 1 80 ? -17.798 -4.369 56.115 1.00 63.38 80 GLU A N 1
ATOM 608 C CA . GLU A 1 80 ? -18.339 -3.470 57.150 1.00 63.38 80 GLU A CA 1
ATOM 609 C C . GLU A 1 80 ? -17.448 -2.248 57.461 1.00 63.38 80 GLU A C 1
ATOM 611 O O . GLU A 1 80 ? -17.872 -1.333 58.165 1.00 63.38 80 GLU A O 1
ATOM 616 N N . PHE A 1 81 ? -16.226 -2.189 56.922 1.00 52.06 81 PHE A N 1
ATOM 617 C CA . PHE A 1 81 ? -15.248 -1.133 57.206 1.00 52.06 81 PHE A CA 1
ATOM 618 C C . PHE A 1 81 ? -15.057 -0.204 55.989 1.00 52.06 81 PHE A C 1
ATOM 620 O O . PHE A 1 81 ? -14.922 -0.708 54.870 1.00 52.06 81 PHE A O 1
ATOM 627 N N . PRO A 1 82 ? -14.990 1.141 56.135 1.00 53.88 82 PRO A N 1
ATOM 628 C CA . PRO A 1 82 ? -14.935 1.925 57.382 1.00 53.88 82 PRO A CA 1
ATOM 629 C C . PRO A 1 82 ? -16.287 2.441 57.918 1.00 53.88 82 PRO A C 1
ATOM 631 O O . PRO A 1 82 ? -16.345 2.861 59.066 1.00 53.88 82 PRO A O 1
ATOM 634 N N . GLU A 1 83 ? -17.365 2.431 57.122 1.00 63.12 83 GLU A N 1
ATOM 635 C CA . GLU A 1 83 ? -18.720 2.796 57.578 1.00 63.12 83 GLU A CA 1
ATOM 636 C C . GLU A 1 83 ? -19.768 1.938 56.834 1.00 63.12 83 GLU A C 1
ATOM 638 O O . GLU A 1 83 ? -19.651 1.803 55.600 1.00 63.12 83 GLU A O 1
ATOM 643 N N . PRO A 1 84 ? -20.774 1.373 57.541 1.00 66.88 84 PRO A N 1
ATOM 644 C CA . PRO A 1 84 ? -21.850 0.594 56.937 1.00 66.88 84 PRO A CA 1
ATOM 645 C C . PRO A 1 84 ? -22.587 1.380 55.857 1.00 66.88 84 PRO A C 1
ATOM 647 O O . PRO A 1 84 ? -22.882 2.570 56.005 1.00 66.88 84 PRO A O 1
ATOM 650 N N . LEU A 1 85 ? -22.903 0.707 54.753 1.00 74.81 85 LEU A N 1
ATOM 651 C CA . LEU A 1 85 ? -23.561 1.351 53.628 1.00 74.81 85 LEU A CA 1
ATOM 652 C C . LEU A 1 85 ? -25.027 1.658 53.963 1.00 74.81 85 LEU A C 1
ATOM 654 O O . LEU A 1 85 ? -25.858 0.759 54.022 1.00 74.81 85 LEU A O 1
ATOM 658 N N . ARG A 1 86 ? -25.340 2.941 54.168 1.00 76.38 86 ARG A N 1
ATOM 659 C CA . ARG A 1 86 ? -26.690 3.406 54.536 1.00 76.38 86 ARG A CA 1
ATOM 660 C C . ARG A 1 86 ? -27.685 3.440 53.373 1.00 76.38 86 ARG A C 1
ATOM 662 O O . ARG A 1 86 ? -28.876 3.284 53.608 1.00 76.38 86 ARG A O 1
ATOM 669 N N . ASP A 1 87 ? -27.210 3.673 52.149 1.00 86.88 87 ASP A N 1
ATOM 670 C CA . ASP A 1 87 ? -28.059 3.822 50.959 1.00 86.88 87 ASP A CA 1
ATOM 671 C C . ASP A 1 87 ? -27.428 3.106 49.743 1.00 86.88 87 ASP A C 1
ATOM 673 O O . ASP A 1 87 ? -26.547 3.665 49.070 1.00 86.88 87 ASP A O 1
ATOM 677 N N . PRO A 1 88 ? -27.851 1.856 49.467 1.00 85.25 88 PRO A N 1
ATOM 678 C CA . PRO A 1 88 ? -27.381 1.064 48.330 1.00 85.25 88 PRO A CA 1
ATOM 679 C C . PRO A 1 88 ? -27.669 1.709 46.970 1.00 85.25 88 PRO A C 1
ATOM 681 O O . PRO A 1 88 ? -26.833 1.632 46.068 1.00 85.25 88 PRO A O 1
ATOM 684 N N . TYR A 1 89 ? -28.813 2.386 46.824 1.00 89.81 89 TYR A N 1
ATOM 685 C CA . TYR A 1 89 ? -29.212 3.029 45.573 1.00 89.81 89 TYR A CA 1
ATOM 686 C C . TYR A 1 89 ? -28.303 4.215 45.244 1.00 89.81 89 TYR A C 1
ATOM 688 O O . TYR A 1 89 ? -27.759 4.306 44.139 1.00 89.81 89 TYR A O 1
ATOM 696 N N . ARG A 1 90 ? -28.073 5.105 46.217 1.00 89.12 90 ARG A N 1
ATOM 697 C CA . ARG A 1 90 ? -27.205 6.278 46.033 1.00 89.12 90 ARG A CA 1
ATOM 698 C C . ARG A 1 90 ? -25.775 5.874 45.686 1.00 89.12 90 ARG A C 1
ATOM 700 O O . ARG A 1 90 ? -25.140 6.513 44.846 1.00 89.12 90 ARG A O 1
ATOM 707 N N . TYR A 1 91 ? -25.276 4.814 46.316 1.00 89.00 91 TYR A N 1
ATOM 708 C CA . TYR A 1 91 ? -23.941 4.295 46.044 1.00 89.00 91 TYR A CA 1
ATOM 709 C C . TYR A 1 91 ? -23.834 3.665 44.655 1.00 89.00 91 TYR A C 1
ATOM 711 O O . TYR A 1 91 ? -22.902 3.984 43.918 1.00 89.00 91 TYR A O 1
ATOM 719 N N . LEU A 1 92 ? -24.815 2.845 44.259 1.00 90.56 92 LEU A N 1
ATOM 720 C CA . LEU A 1 92 ? -24.861 2.264 42.919 1.00 90.56 92 LEU A CA 1
ATOM 721 C C . LEU A 1 92 ? -24.897 3.353 41.844 1.00 90.56 92 LEU A C 1
ATOM 723 O O . LEU A 1 92 ? -24.103 3.316 40.909 1.00 90.56 92 LEU A O 1
ATOM 727 N N . ARG A 1 93 ? -25.744 4.373 42.010 1.00 91.38 93 ARG A N 1
ATOM 728 C CA . ARG A 1 93 ? -25.819 5.507 41.081 1.00 91.38 93 ARG A CA 1
ATOM 729 C C . ARG A 1 93 ? -24.479 6.235 40.941 1.00 91.38 93 ARG A C 1
ATOM 731 O O . ARG A 1 93 ? -24.068 6.543 39.827 1.00 91.38 93 ARG A O 1
ATOM 738 N N . ALA A 1 94 ? -23.779 6.483 42.048 1.00 88.06 94 ALA A N 1
ATOM 739 C CA . ALA A 1 94 ? -22.465 7.127 42.018 1.00 88.06 94 ALA A CA 1
ATOM 740 C C . ALA A 1 94 ? -21.403 6.270 41.302 1.00 88.06 94 ALA A C 1
ATOM 742 O O . ALA A 1 94 ? -20.586 6.801 40.547 1.00 88.06 94 ALA A O 1
ATOM 743 N N . LEU A 1 95 ? -21.432 4.946 41.500 1.00 88.94 95 LEU A N 1
ATOM 744 C CA . LEU A 1 95 ? -20.556 4.011 40.789 1.00 88.94 95 LEU A CA 1
ATOM 745 C C . LEU A 1 95 ? -20.831 4.004 39.285 1.00 88.94 95 LEU A C 1
ATOM 747 O O . LEU A 1 95 ? -19.890 4.037 38.494 1.00 88.94 95 LEU A O 1
ATOM 751 N N . LEU A 1 96 ? -22.105 3.984 38.890 1.00 89.06 96 LEU A N 1
ATOM 752 C CA . LEU A 1 96 ? -22.506 3.997 37.486 1.00 89.06 96 LEU A CA 1
ATOM 753 C C . LEU A 1 96 ? -22.111 5.304 36.796 1.00 89.06 96 LEU A C 1
ATOM 755 O O . LEU A 1 96 ? -21.576 5.259 35.691 1.00 89.06 96 LEU A O 1
ATOM 759 N N . GLU A 1 97 ? -22.265 6.449 37.462 1.00 86.62 97 GLU A N 1
ATOM 760 C CA . GLU A 1 97 ? -21.829 7.741 36.925 1.00 86.62 97 GLU A CA 1
ATOM 761 C C . GLU A 1 97 ? -20.302 7.772 36.719 1.00 86.62 97 GLU A C 1
ATOM 763 O O . GLU A 1 97 ? -19.832 8.083 35.624 1.00 86.62 97 GLU A O 1
ATOM 768 N N . SER A 1 98 ? -19.520 7.347 37.720 1.00 80.62 98 SER A N 1
ATOM 769 C CA . SER A 1 98 ? -18.048 7.284 37.644 1.00 80.62 98 SER A CA 1
ATOM 770 C C . SER A 1 98 ? -17.547 6.324 36.555 1.00 80.62 98 SER A C 1
ATOM 772 O O . SER A 1 98 ? -16.640 6.648 35.777 1.00 80.62 98 SER A O 1
ATOM 774 N N . ASN A 1 99 ? -18.171 5.148 36.451 1.00 75.25 99 ASN A N 1
ATOM 775 C CA . ASN A 1 99 ? -17.847 4.162 35.427 1.00 75.25 99 ASN A CA 1
ATOM 776 C C . ASN A 1 99 ? -18.246 4.653 34.036 1.00 75.25 99 ASN A C 1
ATOM 778 O O . ASN A 1 99 ? -17.492 4.441 33.092 1.00 75.25 99 ASN A O 1
ATOM 782 N N . SER A 1 100 ? -19.377 5.350 33.901 1.00 71.06 100 SER A N 1
ATOM 783 C CA . SER A 1 100 ? -19.817 5.916 32.624 1.00 71.06 100 SER A CA 1
ATOM 784 C C . SER A 1 100 ? -18.917 7.064 32.159 1.00 71.06 100 SER A C 1
ATOM 786 O O . SER A 1 100 ? -18.569 7.119 30.984 1.00 71.06 100 SER A O 1
ATOM 788 N N . ALA A 1 101 ? -18.428 7.909 33.074 1.00 68.50 101 ALA A N 1
ATOM 789 C CA . ALA A 1 101 ? -17.425 8.931 32.777 1.00 68.50 101 ALA A CA 1
ATOM 790 C C . ALA A 1 101 ? -16.074 8.315 32.367 1.00 68.50 101 ALA A C 1
ATOM 792 O O . ALA A 1 101 ? -15.417 8.794 31.443 1.00 68.50 101 ALA A O 1
ATOM 793 N N . SER A 1 102 ? -15.670 7.223 33.021 1.00 64.75 102 SER A N 1
ATOM 794 C CA . SER A 1 102 ? -14.445 6.490 32.677 1.00 64.75 102 SER A CA 1
ATOM 795 C C . SER A 1 102 ? -14.577 5.755 31.341 1.00 64.75 102 SER A C 1
ATOM 797 O O . SER A 1 102 ? -13.644 5.753 30.542 1.00 64.75 102 SER A O 1
ATOM 799 N N . ALA A 1 103 ? -15.744 5.170 31.065 1.00 62.31 103 ALA A N 1
ATOM 800 C CA . ALA A 1 103 ? -16.057 4.521 29.799 1.00 62.31 103 ALA A CA 1
ATOM 801 C C . ALA A 1 103 ? -16.163 5.534 28.653 1.00 62.31 103 ALA A C 1
ATOM 803 O O . ALA A 1 103 ? -15.683 5.237 27.567 1.00 62.31 103 ALA A O 1
ATOM 804 N N . ALA A 1 104 ? -16.710 6.729 28.895 1.00 61.03 104 ALA A N 1
ATOM 805 C CA . ALA A 1 104 ? -16.741 7.820 27.923 1.00 61.03 104 ALA A CA 1
ATOM 806 C C . ALA A 1 104 ? -15.324 8.291 27.570 1.00 61.03 104 ALA A C 1
ATOM 808 O O . ALA A 1 104 ? -14.987 8.328 26.393 1.00 61.03 104 ALA A O 1
ATOM 809 N N . LYS A 1 105 ? -14.454 8.511 28.569 1.00 60.22 105 LYS A N 1
ATOM 810 C CA . LYS A 1 105 ? -13.031 8.809 28.329 1.00 60.22 105 LYS A CA 1
ATOM 811 C C . LYS A 1 105 ? -12.339 7.706 27.531 1.00 60.22 105 LYS A C 1
ATOM 813 O O . LYS A 1 105 ? -11.648 7.989 26.564 1.00 60.22 105 LYS A O 1
ATOM 818 N N . LYS A 1 106 ? -12.571 6.443 27.893 1.00 57.88 106 LYS A N 1
ATOM 819 C CA . LYS A 1 106 ? -11.979 5.285 27.210 1.00 57.88 106 LYS A CA 1
ATOM 820 C C . LYS A 1 106 ? -12.545 5.079 25.799 1.00 57.88 106 LYS A C 1
ATOM 822 O O . LYS A 1 106 ? -11.853 4.553 24.935 1.00 57.88 106 LYS A O 1
ATOM 827 N N . ALA A 1 107 ? -13.795 5.473 25.554 1.00 57.12 107 ALA A N 1
ATOM 828 C CA . ALA A 1 107 ? -14.427 5.446 24.239 1.00 57.12 107 ALA A CA 1
ATOM 829 C C . ALA A 1 107 ? -13.921 6.585 23.345 1.00 57.12 107 ALA A C 1
ATOM 831 O O . ALA A 1 107 ? -13.676 6.341 22.170 1.00 57.12 107 ALA A O 1
ATOM 832 N N . GLU A 1 108 ? -13.703 7.784 23.892 1.00 54.72 10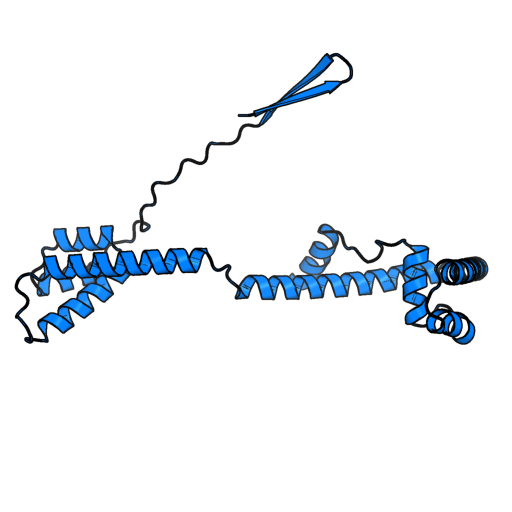8 GLU A N 1
ATOM 833 C CA . GLU A 1 108 ? -13.048 8.902 23.198 1.00 54.72 108 GLU A CA 1
ATOM 834 C C . GLU A 1 108 ? -11.599 8.551 22.820 1.00 54.72 108 GLU A C 1
ATOM 836 O O . GLU A 1 108 ? -11.186 8.787 21.688 1.00 54.72 108 GLU A O 1
ATOM 841 N N . GLU A 1 109 ? -10.863 7.880 23.711 1.00 51.75 109 GLU A N 1
ATOM 842 C CA . GLU A 1 109 ? -9.513 7.361 23.441 1.00 51.75 109 GLU A CA 1
ATOM 843 C C . GLU A 1 109 ? -9.527 6.267 22.355 1.00 51.75 109 GLU A C 1
ATOM 845 O O . GLU A 1 109 ? -8.701 6.266 21.445 1.00 51.75 109 GLU A O 1
ATOM 850 N N . LYS A 1 110 ? -10.534 5.382 22.377 1.00 48.34 110 LYS A N 1
ATOM 851 C CA . LYS A 1 110 ? -10.717 4.301 21.393 1.00 48.34 110 LYS A CA 1
ATOM 852 C C . LYS A 1 110 ? -11.262 4.776 20.036 1.00 48.34 110 LYS A C 1
ATOM 854 O O . LYS A 1 110 ? -11.106 4.072 19.046 1.00 48.34 110 LYS A O 1
ATOM 859 N N . LEU A 1 111 ? -11.906 5.942 19.975 1.00 54.03 111 LEU A N 1
ATOM 860 C CA . LEU A 1 111 ? -12.331 6.604 18.732 1.00 54.03 111 LEU A CA 1
ATOM 861 C C . LEU A 1 111 ? -11.185 7.390 18.075 1.00 54.03 111 LEU A C 1
ATOM 863 O O . LEU A 1 111 ? -11.233 7.630 16.869 1.00 54.03 111 LEU A O 1
ATOM 867 N N . ALA A 1 112 ? -10.159 7.762 18.846 1.00 53.00 112 ALA A N 1
ATOM 868 C CA . ALA A 1 112 ? -8.938 8.390 18.346 1.00 53.00 112 ALA A CA 1
ATOM 869 C C . ALA A 1 112 ? -7.902 7.376 17.815 1.00 53.00 112 ALA A C 1
ATOM 871 O O . ALA A 1 112 ? -7.017 7.754 17.046 1.00 53.00 112 ALA A O 1
ATOM 872 N N . GLU A 1 113 ? -8.024 6.092 18.162 1.00 43.75 113 GLU A N 1
ATOM 873 C CA . GLU A 1 113 ? -7.220 5.013 17.584 1.00 43.75 113 GLU A CA 1
ATOM 874 C C . GLU A 1 113 ? -7.936 4.362 16.387 1.00 43.75 113 GLU A C 1
ATOM 876 O O . GLU A 1 113 ? -8.989 3.738 16.552 1.00 43.75 113 GLU A O 1
ATOM 881 N N . PRO A 1 114 ? -7.381 4.426 15.159 1.00 50.81 114 PRO A N 1
ATOM 882 C CA . PRO A 1 114 ? -7.860 3.555 14.097 1.00 50.81 114 PRO A CA 1
ATOM 883 C C . PRO A 1 114 ? -7.602 2.092 14.499 1.00 50.81 114 PRO A C 1
ATOM 885 O O . PRO A 1 114 ? -6.595 1.806 15.151 1.00 50.81 114 PRO A O 1
ATOM 888 N N . PRO A 1 115 ? -8.452 1.129 14.092 1.00 46.19 115 PRO A N 1
ATOM 889 C CA . PRO A 1 115 ? -8.192 -0.286 14.326 1.00 46.19 115 PRO A CA 1
ATOM 890 C C . PRO A 1 115 ? -6.951 -0.709 13.523 1.00 46.19 115 PRO A C 1
ATOM 892 O O . PRO A 1 115 ? -7.047 -1.116 12.363 1.00 46.19 115 PRO A O 1
ATOM 895 N N . ALA A 1 116 ? -5.776 -0.603 14.145 1.00 54.38 116 ALA A N 1
ATOM 896 C CA . ALA A 1 116 ? -4.465 -0.833 13.537 1.00 54.38 116 ALA A CA 1
ATOM 897 C C . ALA A 1 116 ? -4.326 -2.231 12.905 1.00 54.38 116 ALA A C 1
ATOM 899 O O . ALA A 1 116 ? -3.579 -2.421 11.947 1.00 54.38 116 ALA A O 1
ATOM 900 N N . ASN A 1 117 ? -5.105 -3.203 13.385 1.00 55.78 117 ASN A N 1
ATOM 901 C CA . ASN A 1 117 ? -5.054 -4.577 12.894 1.00 55.78 117 ASN A CA 1
ATOM 902 C C . ASN A 1 117 ? -5.705 -4.756 11.514 1.00 55.78 117 ASN A C 1
ATOM 904 O O . ASN A 1 117 ? -5.260 -5.603 10.747 1.00 55.78 117 ASN A O 1
ATOM 908 N N . ASN A 1 118 ? -6.712 -3.953 11.154 1.00 58.47 118 ASN A N 1
ATOM 909 C CA . ASN A 1 118 ? -7.365 -4.073 9.844 1.00 58.47 118 ASN A CA 1
ATOM 910 C C . ASN A 1 118 ? -6.658 -3.232 8.773 1.00 58.47 118 ASN A C 1
ATOM 912 O O . ASN A 1 118 ? -6.614 -3.633 7.610 1.00 58.47 118 ASN A O 1
ATOM 916 N N . SER A 1 119 ? -6.070 -2.093 9.151 1.00 60.97 119 SER A N 1
ATOM 917 C CA . SER A 1 119 ? -5.345 -1.228 8.215 1.00 60.97 119 SER A CA 1
ATOM 918 C C . SER A 1 119 ? -4.003 -1.825 7.790 1.00 60.97 119 SER A C 1
ATOM 920 O O . SER A 1 119 ? -3.675 -1.776 6.607 1.00 60.97 119 SER A O 1
ATOM 922 N N . ALA A 1 120 ? -3.259 -2.451 8.709 1.00 64.38 120 ALA A N 1
ATOM 923 C CA . ALA A 1 120 ? -1.983 -3.092 8.392 1.00 64.38 120 ALA A CA 1
ATOM 924 C C . ALA A 1 120 ? -2.156 -4.307 7.462 1.00 64.38 120 ALA A C 1
ATOM 926 O O . ALA A 1 120 ? -1.404 -4.472 6.503 1.00 64.38 120 ALA A O 1
ATOM 927 N N . VAL A 1 121 ? -3.187 -5.126 7.694 1.00 67.19 121 VAL A N 1
ATOM 928 C CA . VAL A 1 121 ? -3.505 -6.281 6.837 1.00 67.19 121 VAL A CA 1
ATOM 929 C C . VAL A 1 121 ? -3.979 -5.829 5.453 1.00 67.19 121 VAL A C 1
ATOM 931 O O . VAL A 1 121 ? -3.559 -6.397 4.445 1.00 67.19 121 VAL A O 1
ATOM 934 N N . ALA A 1 122 ? -4.802 -4.777 5.379 1.00 66.38 122 ALA A N 1
ATOM 935 C CA . ALA A 1 122 ? -5.234 -4.201 4.106 1.00 66.38 122 ALA A CA 1
ATOM 936 C C . ALA A 1 122 ? -4.067 -3.574 3.320 1.00 66.38 122 ALA A C 1
ATOM 938 O O . ALA A 1 122 ? -3.984 -3.757 2.105 1.00 66.38 122 ALA A O 1
ATOM 939 N N . ALA A 1 123 ? -3.141 -2.890 4.000 1.00 69.31 123 ALA A N 1
ATOM 940 C CA . ALA A 1 123 ? -1.941 -2.328 3.384 1.00 69.31 123 ALA A CA 1
ATOM 941 C C . ALA A 1 123 ? -1.015 -3.425 2.833 1.00 69.31 123 ALA A C 1
ATOM 943 O O . ALA A 1 123 ? -0.624 -3.365 1.670 1.00 69.31 123 ALA A O 1
ATOM 944 N N . ALA A 1 124 ? -0.748 -4.477 3.613 1.00 70.38 124 ALA A N 1
ATOM 945 C CA . ALA A 1 124 ? 0.065 -5.609 3.165 1.00 70.38 124 ALA A CA 1
ATOM 946 C C . ALA A 1 124 ? -0.570 -6.355 1.974 1.00 70.38 124 ALA A C 1
ATOM 948 O O . ALA A 1 124 ? 0.126 -6.782 1.049 1.00 70.38 124 ALA A O 1
ATOM 949 N N . ALA A 1 125 ? -1.902 -6.488 1.954 1.00 74.12 125 ALA A N 1
ATOM 950 C CA . ALA A 1 125 ? -2.619 -7.059 0.817 1.00 74.12 125 ALA A CA 1
ATOM 951 C C . ALA A 1 125 ? -2.477 -6.188 -0.444 1.00 74.12 125 ALA A C 1
ATOM 953 O O . ALA A 1 125 ? -2.197 -6.716 -1.521 1.00 74.12 125 ALA A O 1
ATOM 954 N N . LEU A 1 126 ? -2.603 -4.864 -0.306 1.00 75.38 126 LEU A N 1
ATOM 955 C CA . LEU A 1 126 ? -2.455 -3.907 -1.404 1.00 75.38 126 LEU A CA 1
ATOM 956 C C . LEU A 1 126 ? -1.034 -3.903 -1.987 1.00 75.38 126 LEU A C 1
ATOM 958 O O . LEU A 1 126 ? -0.873 -3.911 -3.211 1.00 75.38 126 LEU A O 1
ATOM 962 N N . GLU A 1 127 ? -0.010 -3.939 -1.133 1.00 79.12 127 GLU A N 1
ATOM 963 C CA . GLU A 1 127 ? 1.390 -4.071 -1.552 1.00 79.12 127 GLU A CA 1
ATOM 964 C C . GLU A 1 127 ? 1.613 -5.379 -2.319 1.00 79.12 127 GLU A C 1
ATOM 966 O O . GLU A 1 127 ? 2.205 -5.380 -3.401 1.00 79.12 127 GLU A O 1
ATOM 971 N N . GLY A 1 128 ? 1.060 -6.488 -1.817 1.00 81.19 128 GLY A N 1
ATOM 972 C CA . GLY A 1 128 ? 1.116 -7.784 -2.488 1.00 81.19 128 GLY A CA 1
ATOM 973 C C . GLY A 1 128 ? 0.433 -7.786 -3.861 1.00 81.19 128 GLY A C 1
ATOM 974 O O . GLY A 1 128 ? 0.954 -8.376 -4.810 1.00 81.19 128 GLY A O 1
ATOM 975 N N . TRP A 1 129 ? -0.716 -7.120 -4.000 1.00 82.62 129 TRP A N 1
ATOM 976 C CA . TRP A 1 129 ? -1.418 -7.002 -5.284 1.00 82.62 129 TRP A CA 1
ATOM 977 C C . TRP A 1 129 ? -0.675 -6.106 -6.268 1.00 82.62 129 TRP A C 1
ATOM 979 O O . TRP A 1 129 ? -0.573 -6.447 -7.445 1.00 82.62 129 TRP A O 1
ATOM 989 N N . THR A 1 130 ? -0.106 -5.005 -5.781 1.00 84.62 130 THR A N 1
ATOM 990 C CA . THR A 1 130 ? 0.697 -4.082 -6.591 1.00 84.62 130 THR A CA 1
ATOM 991 C C . THR A 1 130 ? 1.943 -4.780 -7.129 1.00 84.62 130 THR A C 1
ATOM 993 O O . THR A 1 130 ? 2.201 -4.735 -8.331 1.00 84.62 130 THR A O 1
ATOM 996 N N . ALA A 1 131 ? 2.679 -5.504 -6.281 1.00 85.75 131 ALA A N 1
ATOM 997 C CA . ALA A 1 131 ? 3.870 -6.243 -6.698 1.00 85.75 131 ALA A CA 1
ATOM 998 C C . ALA A 1 131 ? 3.552 -7.306 -7.765 1.00 85.75 131 ALA A C 1
ATOM 1000 O O . ALA A 1 131 ? 4.268 -7.436 -8.762 1.00 85.75 131 ALA A O 1
ATOM 1001 N N . GLU A 1 132 ? 2.452 -8.044 -7.590 1.00 86.31 132 GLU A N 1
ATOM 1002 C CA . GLU A 1 132 ? 2.006 -9.048 -8.559 1.00 86.31 132 GLU A CA 1
ATOM 1003 C C . GLU A 1 132 ? 1.557 -8.406 -9.880 1.00 86.31 132 GLU A C 1
ATOM 1005 O O . GLU A 1 132 ? 1.900 -8.910 -10.954 1.00 86.31 132 GLU A O 1
ATOM 1010 N N . TRP A 1 133 ? 0.852 -7.270 -9.831 1.00 89.75 133 TRP A N 1
ATOM 1011 C CA . TRP A 1 133 ? 0.494 -6.514 -11.031 1.00 89.75 133 TRP A CA 1
ATOM 1012 C C . TRP A 1 133 ? 1.738 -6.085 -11.808 1.00 89.75 133 TRP A C 1
ATOM 1014 O O . TRP A 1 133 ? 1.849 -6.385 -12.997 1.00 89.75 133 TRP A O 1
ATOM 1024 N N . VAL A 1 134 ? 2.709 -5.456 -11.133 1.00 89.25 134 VAL A N 1
ATOM 1025 C CA . VAL A 1 134 ? 3.952 -4.973 -11.756 1.00 89.25 134 VAL A CA 1
ATOM 1026 C C . VAL A 1 134 ? 4.724 -6.135 -12.377 1.00 89.25 134 VAL A C 1
ATOM 1028 O O . VAL A 1 134 ? 5.229 -6.019 -13.495 1.00 89.25 134 VAL A O 1
ATOM 1031 N N . ARG A 1 135 ? 4.770 -7.295 -11.709 1.00 89.81 135 ARG A N 1
ATOM 1032 C CA . ARG A 1 135 ? 5.410 -8.507 -12.240 1.00 89.81 135 ARG A CA 1
ATOM 1033 C C . ARG A 1 135 ? 4.747 -8.994 -13.531 1.00 89.81 135 ARG A C 1
ATOM 1035 O O . ARG A 1 135 ? 5.457 -9.286 -14.496 1.00 89.81 135 ARG A O 1
ATOM 1042 N N . ARG A 1 136 ? 3.412 -9.069 -13.571 1.00 89.81 136 ARG A N 1
ATOM 1043 C CA . ARG A 1 136 ? 2.658 -9.463 -14.777 1.00 89.81 136 ARG A CA 1
ATOM 1044 C C . ARG A 1 136 ? 2.827 -8.444 -15.895 1.00 89.81 136 ARG A C 1
ATOM 1046 O O . ARG A 1 136 ? 3.129 -8.819 -17.025 1.00 89.81 136 ARG A O 1
ATOM 1053 N N . ARG A 1 137 ? 2.703 -7.156 -15.571 1.00 90.44 137 ARG A N 1
ATOM 1054 C CA . ARG A 1 137 ? 2.873 -6.054 -16.519 1.00 90.44 137 ARG A CA 1
ATOM 1055 C C . ARG A 1 137 ? 4.266 -6.070 -17.137 1.00 90.44 137 ARG A C 1
ATOM 1057 O O . ARG A 1 137 ? 4.387 -5.986 -18.353 1.00 90.44 137 ARG A O 1
ATOM 1064 N N . ARG A 1 138 ? 5.307 -6.279 -16.327 1.00 91.69 138 ARG A N 1
ATOM 1065 C CA . ARG A 1 138 ? 6.691 -6.444 -16.787 1.00 91.69 138 ARG A CA 1
ATOM 1066 C C . ARG A 1 138 ? 6.831 -7.576 -17.802 1.00 91.69 138 ARG A C 1
ATOM 1068 O O . ARG A 1 138 ? 7.470 -7.376 -18.828 1.00 91.69 138 ARG A O 1
ATOM 1075 N N . ALA A 1 139 ? 6.245 -8.742 -17.532 1.00 91.75 139 ALA A N 1
ATOM 1076 C CA . ALA A 1 139 ? 6.300 -9.877 -18.454 1.00 91.75 139 ALA A CA 1
ATOM 1077 C C . ALA A 1 139 ? 5.619 -9.564 -19.798 1.00 91.75 139 ALA A C 1
ATOM 1079 O O . ALA A 1 139 ? 6.182 -9.875 -20.845 1.00 91.75 139 ALA A O 1
ATOM 1080 N N . LEU A 1 140 ? 4.463 -8.891 -19.771 1.00 91.88 140 LEU A N 1
ATOM 1081 C CA . LEU A 1 140 ? 3.762 -8.458 -20.984 1.00 91.88 140 LEU A CA 1
ATOM 1082 C C . LEU A 1 140 ? 4.597 -7.475 -21.807 1.00 91.88 140 LEU A C 1
ATOM 1084 O O . LEU A 1 140 ? 4.761 -7.673 -23.003 1.00 91.88 140 LEU A O 1
ATOM 1088 N N . VAL A 1 141 ? 5.177 -6.453 -21.172 1.00 92.31 141 VAL A N 1
ATOM 1089 C CA . VAL A 1 141 ? 5.989 -5.455 -21.885 1.00 92.31 141 VAL A CA 1
ATOM 1090 C C . VAL A 1 141 ? 7.244 -6.080 -22.496 1.00 92.31 141 VAL A C 1
ATOM 1092 O O . VAL A 1 141 ? 7.624 -5.722 -23.607 1.00 92.31 141 VAL A O 1
ATOM 1095 N N . VAL A 1 142 ? 7.881 -7.027 -21.800 1.00 92.38 142 VAL A N 1
ATOM 1096 C CA . VAL A 1 142 ? 9.021 -7.767 -22.363 1.00 92.38 142 VAL A CA 1
ATOM 1097 C C . VAL A 1 142 ? 8.586 -8.584 -23.576 1.00 92.38 142 VAL A C 1
ATOM 1099 O O . VAL A 1 142 ? 9.257 -8.517 -24.598 1.00 92.38 142 VAL A O 1
ATOM 1102 N N . ALA A 1 143 ? 7.457 -9.293 -23.504 1.00 92.94 143 ALA A N 1
ATOM 1103 C CA . ALA A 1 143 ? 6.934 -10.052 -24.639 1.00 92.94 143 ALA A CA 1
ATOM 1104 C C . ALA A 1 143 ? 6.577 -9.148 -25.833 1.00 92.94 143 ALA A C 1
ATOM 1106 O O . ALA A 1 143 ? 6.882 -9.486 -26.972 1.00 92.94 143 ALA A O 1
ATOM 1107 N N . GLU A 1 144 ? 5.990 -7.974 -25.582 1.00 92.69 144 GLU A N 1
ATOM 1108 C CA . GLU A 1 144 ? 5.729 -6.966 -26.616 1.00 92.69 144 GLU A CA 1
ATOM 1109 C C . GLU A 1 144 ? 7.023 -6.470 -27.275 1.00 92.69 144 GLU A C 1
ATOM 1111 O O . GLU A 1 144 ? 7.058 -6.288 -28.488 1.00 92.69 144 GLU A O 1
ATOM 1116 N N . PHE A 1 145 ? 8.089 -6.270 -26.494 1.00 93.19 145 PHE A N 1
ATOM 1117 C CA . PHE A 1 145 ? 9.389 -5.866 -27.026 1.00 93.19 145 PHE A CA 1
ATOM 1118 C C . PHE A 1 145 ? 10.060 -6.992 -27.824 1.00 93.19 145 PHE A C 1
ATOM 1120 O O . PHE A 1 145 ? 10.618 -6.740 -28.887 1.00 93.19 145 PHE A O 1
ATOM 1127 N N . GLU A 1 146 ? 9.975 -8.240 -27.355 1.00 93.12 146 GLU A N 1
ATOM 1128 C CA . GLU A 1 146 ? 10.500 -9.409 -28.075 1.00 93.12 146 GLU A CA 1
ATOM 1129 C C . GLU A 1 146 ? 9.746 -9.696 -29.376 1.00 93.12 146 GLU A C 1
ATOM 1131 O O . GLU A 1 146 ? 10.335 -10.244 -30.305 1.00 93.12 146 GLU A O 1
ATOM 1136 N N . ALA A 1 147 ? 8.471 -9.309 -29.461 1.00 94.56 147 ALA A N 1
ATOM 1137 C CA . ALA A 1 147 ? 7.670 -9.421 -30.676 1.00 94.56 147 ALA A CA 1
ATOM 1138 C C . ALA A 1 147 ? 8.059 -8.399 -31.764 1.00 94.56 147 ALA A C 1
ATOM 1140 O O . ALA A 1 147 ? 7.649 -8.556 -32.916 1.00 94.56 147 ALA A O 1
ATOM 1141 N N . LEU A 1 148 ? 8.839 -7.360 -31.433 1.00 93.06 148 LEU A N 1
ATOM 1142 C CA . LEU A 1 148 ? 9.388 -6.432 -32.428 1.00 93.06 148 LEU A CA 1
ATOM 1143 C C . LEU A 1 148 ? 10.422 -7.139 -33.314 1.00 93.06 148 LEU A C 1
ATOM 1145 O O . LEU A 1 148 ? 11.087 -8.079 -32.878 1.00 93.06 148 LEU A O 1
ATOM 1149 N N . SER A 1 149 ? 10.615 -6.655 -34.544 1.00 95.12 149 SER A N 1
ATOM 1150 C CA . SER A 1 149 ? 11.702 -7.154 -35.393 1.00 95.12 149 SER A CA 1
ATOM 1151 C C . SER A 1 149 ? 13.065 -6.913 -34.740 1.00 95.12 149 SER A C 1
ATOM 1153 O O . SER A 1 149 ? 13.247 -5.970 -33.968 1.00 95.12 149 SER A O 1
ATOM 1155 N N . ILE A 1 150 ? 14.043 -7.753 -35.078 1.00 92.12 150 ILE A N 1
ATOM 1156 C CA . ILE A 1 150 ? 15.403 -7.667 -34.523 1.00 92.12 150 ILE A CA 1
ATOM 1157 C C . ILE A 1 150 ? 16.026 -6.288 -34.799 1.00 92.12 150 ILE A C 1
ATOM 1159 O O . ILE A 1 150 ? 16.646 -5.714 -33.905 1.00 92.12 150 ILE A O 1
ATOM 1163 N N . ASP A 1 151 ? 15.789 -5.720 -35.984 1.00 93.38 151 ASP A N 1
ATOM 1164 C CA . ASP A 1 151 ? 16.269 -4.382 -36.353 1.00 93.38 151 ASP A CA 1
ATOM 1165 C C . ASP A 1 151 ? 15.645 -3.284 -35.481 1.00 93.38 151 ASP A C 1
ATOM 1167 O O . ASP A 1 151 ? 16.347 -2.406 -34.982 1.00 93.38 151 ASP A O 1
ATOM 1171 N N . ALA A 1 152 ? 14.334 -3.368 -35.222 1.00 91.88 152 ALA A N 1
ATOM 1172 C CA . ALA A 1 152 ? 13.652 -2.424 -34.343 1.00 91.88 152 ALA A CA 1
ATOM 1173 C C . ALA A 1 152 ? 14.146 -2.558 -32.896 1.00 91.88 152 ALA A C 1
ATOM 1175 O O . ALA A 1 152 ? 14.368 -1.552 -32.222 1.00 91.88 152 ALA A O 1
ATOM 1176 N N . GLN A 1 153 ? 14.369 -3.785 -32.412 1.00 92.44 153 GLN A N 1
ATOM 1177 C CA . GLN A 1 153 ? 14.955 -4.009 -31.088 1.00 92.44 153 GLN A CA 1
ATOM 1178 C C . GLN A 1 153 ? 16.352 -3.384 -30.985 1.00 92.44 153 GLN A C 1
ATOM 1180 O O . GLN A 1 153 ? 16.652 -2.739 -29.980 1.00 92.44 153 GLN A O 1
ATOM 1185 N N . ALA A 1 154 ? 17.191 -3.533 -32.015 1.00 93.31 154 ALA A N 1
ATOM 1186 C CA . ALA A 1 154 ? 18.522 -2.933 -32.057 1.00 93.31 154 ALA A CA 1
ATOM 1187 C C . ALA A 1 154 ? 18.458 -1.397 -32.031 1.00 93.31 154 ALA A C 1
ATOM 1189 O O . ALA A 1 154 ? 19.159 -0.773 -31.235 1.00 93.31 154 ALA A O 1
ATOM 1190 N N . GLU A 1 155 ? 17.563 -0.784 -32.812 1.00 94.81 155 GLU A N 1
ATOM 1191 C CA . GLU A 1 155 ? 17.358 0.670 -32.805 1.00 94.81 155 GLU A CA 1
ATOM 1192 C C . GLU A 1 155 ? 16.941 1.177 -31.415 1.00 94.81 155 GLU A C 1
ATOM 1194 O O . GLU A 1 155 ? 17.500 2.145 -30.895 1.00 94.81 155 GLU A O 1
ATOM 1199 N N . TRP A 1 156 ? 15.994 0.494 -30.767 1.00 94.38 156 TRP A N 1
ATOM 1200 C CA . TRP A 1 156 ? 15.559 0.835 -29.413 1.00 94.38 156 TRP A CA 1
ATOM 1201 C C . TRP A 1 156 ? 16.683 0.714 -28.383 1.00 94.38 156 TRP A C 1
ATOM 1203 O O . TRP A 1 156 ? 16.775 1.548 -27.479 1.00 94.38 156 TRP A O 1
ATOM 1213 N N . VAL A 1 157 ? 17.545 -0.294 -28.513 1.00 94.50 157 VAL A N 1
ATOM 1214 C CA . VAL A 1 157 ? 18.704 -0.487 -27.634 1.00 94.50 157 VAL A CA 1
ATOM 1215 C C . VAL A 1 157 ? 19.734 0.629 -27.810 1.00 94.50 157 VAL A C 1
ATOM 1217 O O . VAL A 1 157 ? 20.235 1.146 -26.810 1.00 94.50 157 VAL A O 1
ATOM 1220 N N . GLU A 1 158 ? 20.009 1.055 -29.042 1.00 94.81 158 GLU A N 1
ATOM 1221 C CA . GLU A 1 158 ? 20.914 2.182 -29.296 1.00 94.81 158 GLU A CA 1
ATOM 1222 C C . GLU A 1 158 ? 20.338 3.501 -28.771 1.00 94.81 158 GLU A C 1
ATOM 1224 O O . GLU A 1 158 ? 21.025 4.263 -28.088 1.00 94.81 158 GLU A O 1
ATOM 1229 N N . ARG A 1 159 ? 19.038 3.740 -28.975 1.00 94.38 159 ARG A N 1
ATOM 1230 C CA . ARG A 1 159 ? 18.339 4.900 -28.398 1.00 94.38 159 ARG A CA 1
ATOM 1231 C C . ARG A 1 159 ? 18.386 4.892 -26.869 1.00 94.38 159 ARG A C 1
ATOM 1233 O O . ARG A 1 159 ? 18.630 5.934 -26.261 1.00 94.38 159 ARG A O 1
ATOM 1240 N N . LEU A 1 160 ? 18.208 3.725 -26.244 1.00 94.12 160 LEU A N 1
ATOM 1241 C CA . LEU A 1 160 ? 18.353 3.561 -24.798 1.00 94.12 160 LEU A CA 1
ATOM 1242 C C . LEU A 1 160 ? 19.786 3.869 -24.345 1.00 94.12 160 LEU A C 1
ATOM 1244 O O . LEU A 1 160 ? 19.962 4.542 -23.330 1.00 94.12 160 LEU A O 1
ATOM 1248 N N . ARG A 1 161 ? 20.809 3.410 -25.079 1.00 93.44 161 ARG A N 1
ATOM 1249 C CA . ARG A 1 161 ? 22.217 3.698 -24.767 1.00 93.44 161 ARG A CA 1
ATOM 1250 C C . ARG A 1 161 ? 22.470 5.205 -24.734 1.00 93.44 161 ARG A C 1
ATOM 1252 O O . ARG A 1 161 ? 23.009 5.690 -23.738 1.00 93.44 161 ARG A O 1
ATOM 1259 N N . THR A 1 162 ? 22.040 5.936 -25.762 1.00 94.81 162 THR A N 1
ATOM 1260 C CA . THR A 1 162 ? 22.167 7.402 -25.825 1.00 94.81 162 THR A CA 1
ATOM 1261 C C . THR A 1 162 ? 21.447 8.069 -24.655 1.00 94.81 162 THR A C 1
ATOM 1263 O O . THR A 1 162 ? 22.059 8.829 -23.907 1.00 94.81 162 THR A O 1
ATOM 1266 N N . HIS A 1 163 ? 20.196 7.684 -24.398 1.00 93.38 163 HIS A N 1
ATOM 1267 C CA . HIS A 1 163 ? 19.407 8.227 -23.293 1.00 93.38 163 HIS A CA 1
ATOM 1268 C C . HIS A 1 163 ? 20.051 7.979 -21.911 1.00 93.38 163 HIS A C 1
ATOM 1270 O O . HIS A 1 163 ? 20.042 8.850 -21.039 1.00 93.38 163 HIS A O 1
ATOM 1276 N N . LEU A 1 164 ? 20.658 6.805 -21.686 1.00 92.75 164 LEU A N 1
ATOM 1277 C CA . LEU A 1 164 ? 21.372 6.496 -20.439 1.00 92.75 164 LEU A CA 1
ATOM 1278 C C . LEU A 1 164 ? 22.634 7.350 -20.250 1.00 92.75 164 LEU A C 1
ATOM 1280 O O . LEU A 1 164 ? 23.026 7.607 -19.108 1.00 92.75 164 LEU A O 1
ATOM 1284 N N . ILE A 1 165 ? 23.287 7.762 -21.337 1.00 92.50 165 ILE A N 1
ATOM 1285 C CA . ILE A 1 165 ? 24.449 8.657 -21.296 1.00 92.50 165 ILE A CA 1
ATOM 1286 C C . ILE A 1 165 ? 23.994 10.083 -20.980 1.00 92.50 165 ILE A C 1
ATOM 1288 O O . ILE A 1 165 ? 24.517 10.675 -20.039 1.00 92.50 165 ILE A O 1
ATOM 1292 N N . GLU A 1 166 ? 22.987 10.592 -21.691 1.00 92.94 166 GLU A N 1
ATOM 1293 C CA . GLU A 1 166 ? 22.452 11.951 -21.516 1.00 92.94 166 GLU A CA 1
ATOM 1294 C C . GLU A 1 166 ? 21.926 12.199 -20.097 1.00 92.94 166 GLU A C 1
ATOM 1296 O O . GLU A 1 166 ? 22.204 13.231 -19.492 1.00 92.94 166 GLU A O 1
ATOM 1301 N N . ARG A 1 167 ? 21.224 11.216 -19.522 1.00 92.25 167 ARG A N 1
ATOM 1302 C CA . ARG A 1 167 ? 20.722 11.266 -18.140 1.00 92.25 167 ARG A CA 1
ATOM 1303 C C . ARG A 1 167 ? 21.820 11.072 -17.083 1.00 92.25 167 ARG A C 1
ATOM 1305 O O . ARG A 1 167 ? 21.557 11.242 -15.894 1.00 92.25 167 ARG A O 1
ATOM 1312 N N . GLY A 1 168 ? 23.026 10.657 -17.470 1.00 90.31 168 GLY A N 1
ATOM 1313 C CA . GLY A 1 168 ? 24.095 10.340 -16.521 1.00 90.31 168 GLY A CA 1
ATOM 1314 C C . GLY A 1 168 ? 23.804 9.098 -15.669 1.00 90.31 168 GLY A C 1
ATOM 1315 O O . GLY A 1 168 ? 24.122 9.070 -14.482 1.00 90.31 168 GLY A O 1
ATOM 1316 N N . ALA A 1 169 ? 23.191 8.058 -16.249 1.00 89.25 169 ALA A N 1
ATOM 1317 C CA . ALA A 1 169 ? 22.894 6.814 -15.536 1.00 89.25 169 ALA A CA 1
ATOM 1318 C C . ALA A 1 169 ? 24.162 6.173 -14.936 1.00 89.25 169 ALA A C 1
ATOM 1320 O O . ALA A 1 169 ? 25.284 6.413 -15.383 1.00 89.25 169 ALA A O 1
ATOM 1321 N N . HIS A 1 170 ? 24.017 5.322 -13.920 1.00 91.81 170 HIS A N 1
ATOM 1322 C CA . HIS A 1 170 ? 25.182 4.740 -13.250 1.00 91.81 170 HIS A CA 1
ATOM 1323 C C . HIS A 1 170 ? 26.035 3.873 -14.215 1.00 91.81 170 HIS A C 1
ATOM 1325 O O . HIS A 1 170 ? 25.467 3.099 -14.997 1.00 91.81 170 HIS A O 1
ATOM 1331 N N . PRO A 1 171 ? 27.386 3.921 -14.154 1.00 90.06 171 PRO A N 1
ATOM 1332 C CA . PRO A 1 171 ? 28.267 3.181 -15.069 1.00 90.06 171 PRO A CA 1
ATOM 1333 C C . PRO A 1 171 ? 28.017 1.668 -15.134 1.00 90.06 171 PRO A C 1
ATOM 1335 O O . PRO A 1 171 ? 28.263 1.045 -16.167 1.00 90.06 171 PRO A O 1
ATOM 1338 N N . SER A 1 172 ? 27.501 1.066 -14.055 1.00 90.75 172 SER A N 1
ATOM 1339 C CA . SER A 1 172 ? 27.164 -0.364 -14.026 1.00 90.75 172 SER A CA 1
ATOM 1340 C C . SER A 1 172 ? 26.057 -0.736 -15.014 1.00 90.75 172 SER A C 1
ATOM 1342 O O . SER A 1 172 ? 26.147 -1.795 -15.625 1.00 90.75 172 SER A O 1
ATOM 1344 N N . ILE A 1 173 ? 25.048 0.119 -15.213 1.00 90.81 173 ILE A N 1
ATOM 1345 C CA . ILE A 1 173 ? 23.932 -0.153 -16.130 1.00 90.81 173 ILE A CA 1
ATOM 1346 C C . ILE A 1 173 ? 24.441 -0.122 -17.572 1.00 90.81 173 ILE A C 1
ATOM 1348 O O . ILE A 1 173 ? 24.188 -1.060 -18.324 1.00 90.81 173 ILE A O 1
ATOM 1352 N N . ARG A 1 174 ? 25.242 0.895 -17.921 1.00 91.06 174 ARG A N 1
ATOM 1353 C CA . ARG A 1 174 ? 25.865 1.012 -19.249 1.00 91.06 174 ARG A CA 1
ATOM 1354 C C . ARG A 1 174 ? 26.757 -0.191 -19.561 1.00 91.06 174 ARG A C 1
ATOM 1356 O O . ARG A 1 174 ? 26.539 -0.876 -20.550 1.00 91.06 174 ARG A O 1
ATOM 1363 N N . LYS A 1 175 ? 27.668 -0.542 -18.645 1.00 92.56 175 LYS A N 1
ATOM 1364 C CA . LYS A 1 175 ? 28.549 -1.709 -18.816 1.00 92.56 175 LYS A CA 1
ATOM 1365 C C . LYS A 1 175 ? 27.764 -3.019 -18.950 1.00 92.56 175 LYS A C 1
ATOM 1367 O O . LYS A 1 175 ? 28.166 -3.907 -19.695 1.00 92.56 175 LYS A O 1
ATOM 1372 N N . ARG A 1 176 ? 26.657 -3.178 -18.214 1.00 92.50 176 ARG A N 1
ATOM 1373 C CA . ARG A 1 176 ? 25.804 -4.375 -18.310 1.00 92.50 176 ARG A CA 1
ATOM 1374 C C . ARG A 1 176 ? 25.054 -4.441 -1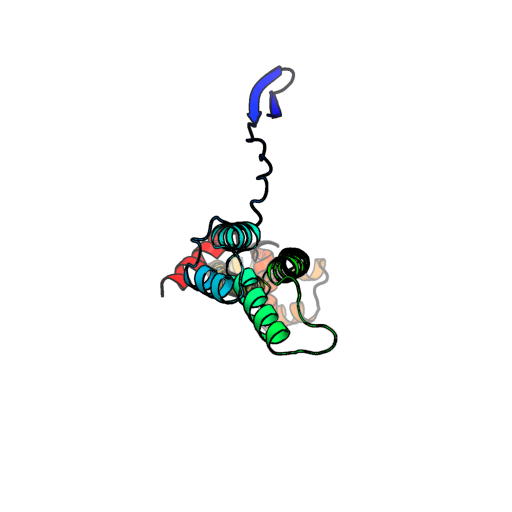9.636 1.00 92.50 176 ARG A C 1
ATOM 1376 O O . ARG A 1 176 ? 24.956 -5.542 -20.168 1.00 92.50 176 ARG A O 1
ATOM 1383 N N . LEU A 1 177 ? 24.598 -3.306 -20.169 1.00 92.44 177 LEU A N 1
ATOM 1384 C CA . LEU A 1 177 ? 23.991 -3.238 -21.497 1.00 92.44 177 LEU A CA 1
ATOM 1385 C C . LEU A 1 177 ? 24.979 -3.709 -22.572 1.00 92.44 177 LEU A C 1
ATOM 1387 O O . LEU A 1 177 ? 24.613 -4.538 -23.396 1.00 92.44 177 LEU A O 1
ATOM 1391 N N . ASP A 1 178 ? 26.238 -3.274 -22.502 1.00 90.06 178 ASP A N 1
ATOM 1392 C CA . ASP A 1 178 ? 27.250 -3.656 -23.495 1.00 90.06 178 ASP A CA 1
ATOM 1393 C C . ASP A 1 178 ? 27.681 -5.128 -23.382 1.00 90.06 178 ASP A C 1
ATOM 1395 O O . ASP A 1 178 ? 27.941 -5.776 -24.388 1.00 90.06 178 ASP A O 1
ATOM 1399 N N . SER A 1 179 ? 27.764 -5.679 -22.164 1.00 91.56 179 SER A N 1
ATOM 1400 C CA . SER A 1 179 ? 28.243 -7.058 -21.959 1.00 91.56 179 SER A CA 1
ATOM 1401 C C . SER A 1 179 ? 27.151 -8.133 -22.059 1.00 91.56 179 SER A C 1
ATOM 1403 O O . SER A 1 179 ? 27.431 -9.233 -22.515 1.00 91.56 179 SER A O 1
ATOM 1405 N N . HIS A 1 180 ? 25.936 -7.861 -21.565 1.00 90.00 180 HIS A N 1
ATOM 1406 C CA . HIS A 1 180 ? 24.853 -8.856 -21.427 1.00 90.00 180 HIS A CA 1
ATOM 1407 C C . HIS A 1 180 ? 23.591 -8.486 -22.222 1.00 90.00 180 HIS A C 1
ATOM 1409 O O . HIS A 1 180 ? 22.610 -9.233 -22.208 1.00 90.00 180 HIS A O 1
ATOM 1415 N N . GLY A 1 181 ? 23.591 -7.333 -22.894 1.00 90.81 181 GLY A N 1
ATOM 1416 C CA . GLY A 1 181 ? 22.446 -6.839 -23.644 1.00 90.81 181 GLY A CA 1
ATOM 1417 C C . GLY A 1 181 ? 21.278 -6.404 -22.760 1.00 90.81 181 GLY A C 1
ATOM 1418 O O . GLY A 1 181 ? 21.354 -6.303 -21.530 1.00 90.81 181 GLY A O 1
ATOM 1419 N N . TRP A 1 182 ? 20.149 -6.152 -23.416 1.00 91.06 182 TRP A N 1
ATOM 1420 C CA . TRP A 1 182 ? 18.959 -5.600 -22.776 1.00 91.06 182 TRP A CA 1
ATOM 1421 C C . TRP A 1 182 ? 18.217 -6.594 -21.867 1.00 91.06 182 TRP A C 1
ATOM 1423 O O . TRP A 1 182 ? 17.471 -6.174 -20.984 1.00 91.06 182 TRP A O 1
ATOM 1433 N N . LYS A 1 183 ? 18.458 -7.905 -22.021 1.00 90.12 183 LYS A N 1
ATOM 1434 C CA . LYS A 1 183 ? 17.812 -8.971 -21.230 1.00 90.12 183 LYS A CA 1
ATOM 1435 C C . LYS A 1 183 ? 18.293 -9.044 -19.776 1.00 90.12 183 LYS A C 1
ATOM 1437 O O . LYS A 1 183 ? 17.638 -9.664 -18.937 1.00 90.12 183 LYS A O 1
ATOM 1442 N N . HIS A 1 184 ? 19.418 -8.411 -19.444 1.00 92.75 184 HIS A N 1
ATOM 1443 C CA . HIS A 1 184 ? 19.922 -8.369 -18.072 1.00 92.75 184 HIS A CA 1
ATOM 1444 C C . HIS A 1 184 ? 18.946 -7.618 -17.145 1.00 92.75 184 HIS A C 1
ATOM 1446 O O . HIS A 1 184 ? 18.466 -6.545 -17.499 1.00 92.75 184 HIS A O 1
ATOM 1452 N N . GLN A 1 185 ? 18.692 -8.118 -15.926 1.00 87.81 185 GLN A N 1
ATOM 1453 C CA . GLN A 1 185 ? 17.638 -7.591 -15.034 1.00 87.81 185 GLN A CA 1
ATOM 1454 C C . GLN A 1 185 ? 17.708 -6.071 -14.794 1.00 87.81 185 GLN A C 1
ATOM 1456 O O . GLN A 1 185 ? 16.684 -5.395 -14.881 1.00 87.81 185 GLN A O 1
ATOM 1461 N N . LEU A 1 186 ? 18.913 -5.539 -14.546 1.00 87.00 186 LEU A N 1
ATOM 1462 C CA . LEU A 1 186 ? 19.137 -4.098 -14.342 1.00 87.00 186 LEU A CA 1
ATOM 1463 C C . LEU A 1 186 ? 18.847 -3.250 -15.589 1.00 87.00 186 LEU A C 1
ATOM 1465 O O . LEU A 1 186 ? 18.418 -2.111 -15.467 1.00 87.00 186 LEU A O 1
ATOM 1469 N N . VAL A 1 187 ? 19.093 -3.796 -16.779 1.00 92.25 187 VAL A N 1
ATOM 1470 C CA . VAL A 1 187 ? 18.937 -3.077 -18.050 1.00 92.25 187 VAL A CA 1
ATOM 1471 C C . VAL A 1 187 ? 17.494 -3.175 -18.531 1.00 92.25 187 VAL A C 1
ATOM 1473 O O . VAL A 1 187 ? 16.920 -2.177 -18.950 1.00 92.25 187 VAL A O 1
ATOM 1476 N N . ALA A 1 188 ? 16.875 -4.346 -18.376 1.00 90.50 188 ALA A N 1
ATOM 1477 C CA . ALA A 1 188 ? 15.481 -4.584 -18.721 1.00 90.50 188 ALA A CA 1
ATOM 1478 C C . ALA A 1 188 ? 14.532 -3.611 -18.003 1.00 90.50 188 ALA A C 1
ATOM 1480 O O . ALA A 1 188 ? 13.569 -3.151 -18.602 1.00 90.50 188 ALA A O 1
ATOM 1481 N N . GLY A 1 189 ? 14.804 -3.261 -16.738 1.00 90.38 189 GLY A N 1
ATOM 1482 C CA . GLY A 1 189 ? 14.014 -2.255 -16.018 1.00 90.38 189 GLY A CA 1
ATOM 1483 C C . GLY A 1 189 ? 14.081 -0.861 -16.655 1.00 90.38 189 GLY A C 1
ATOM 1484 O O . GLY A 1 189 ? 13.051 -0.209 -16.816 1.00 90.38 189 GLY A O 1
ATOM 1485 N N . GLU A 1 190 ? 15.273 -0.424 -17.067 1.00 91.44 190 GLU A N 1
ATOM 1486 C CA . GLU A 1 190 ? 15.446 0.860 -17.760 1.00 91.44 190 GLU A CA 1
ATOM 1487 C C . GLU A 1 190 ? 14.859 0.829 -19.176 1.00 91.44 190 GLU A C 1
ATOM 1489 O O . GLU A 1 190 ? 14.227 1.801 -19.582 1.00 91.44 190 GLU A O 1
ATOM 1494 N N . LEU A 1 191 ? 14.990 -0.291 -19.896 1.00 93.06 191 LEU A N 1
ATOM 1495 C CA . LEU A 1 191 ? 14.365 -0.475 -21.206 1.00 93.06 191 LEU A CA 1
ATOM 1496 C C . LEU A 1 191 ? 12.843 -0.356 -21.111 1.00 93.06 191 LEU A C 1
ATOM 1498 O O . LEU A 1 191 ? 12.244 0.381 -21.883 1.00 93.06 191 LEU A O 1
ATOM 1502 N N . ILE A 1 192 ? 12.216 -1.048 -20.157 1.00 92.38 192 ILE A N 1
ATOM 1503 C CA . ILE A 1 192 ? 10.761 -1.004 -19.970 1.00 92.38 192 ILE A CA 1
ATOM 1504 C C . ILE A 1 192 ? 10.302 0.427 -19.686 1.00 92.38 192 ILE A C 1
ATOM 1506 O O . ILE A 1 192 ? 9.351 0.897 -20.309 1.00 92.38 192 ILE A O 1
ATOM 1510 N N . ARG A 1 193 ? 11.003 1.140 -18.794 1.00 91.38 193 ARG A N 1
ATOM 1511 C CA . ARG A 1 193 ? 10.694 2.542 -18.488 1.00 91.38 193 ARG A CA 1
ATOM 1512 C C . ARG A 1 193 ? 10.871 3.444 -19.711 1.00 91.38 193 ARG A C 1
ATOM 1514 O O . ARG A 1 193 ? 10.068 4.344 -19.919 1.00 91.38 193 ARG A O 1
ATOM 1521 N N . PHE A 1 194 ? 11.892 3.210 -20.530 1.00 92.56 194 PHE A N 1
ATOM 1522 C CA . PHE A 1 194 ? 12.113 3.972 -21.759 1.00 92.56 194 PHE A CA 1
ATOM 1523 C C . PHE A 1 194 ? 11.055 3.671 -22.834 1.00 92.56 194 PHE A C 1
ATOM 1525 O O . PHE A 1 194 ? 10.598 4.578 -23.520 1.00 92.56 194 PHE A O 1
ATOM 1532 N N . PHE A 1 195 ? 10.623 2.414 -22.944 1.00 91.69 195 PHE A N 1
ATOM 1533 C CA . PHE A 1 195 ? 9.673 1.949 -23.955 1.00 91.69 195 PHE A CA 1
ATOM 1534 C C . PHE A 1 195 ? 8.212 2.297 -23.629 1.00 91.69 195 PHE A C 1
ATOM 1536 O O . PHE A 1 195 ? 7.435 2.598 -24.532 1.00 91.69 195 PHE A O 1
ATOM 1543 N N . LYS A 1 196 ? 7.816 2.252 -22.349 1.00 91.75 196 LYS A N 1
ATOM 1544 C CA . LYS A 1 196 ? 6.433 2.519 -21.900 1.00 91.75 196 LYS A CA 1
ATOM 1545 C C . LYS A 1 196 ? 6.242 3.851 -21.179 1.00 91.75 196 LYS A C 1
ATOM 1547 O O . LYS A 1 196 ? 5.101 4.268 -21.002 1.00 91.75 196 LYS A O 1
ATOM 1552 N N . GLY A 1 197 ? 7.323 4.521 -20.792 1.00 89.00 197 GLY A N 1
ATOM 1553 C CA . GLY A 1 197 ? 7.293 5.780 -20.050 1.00 89.00 197 GLY A CA 1
ATOM 1554 C C . GLY A 1 197 ? 7.478 5.608 -18.540 1.00 89.00 197 GLY A C 1
ATOM 1555 O O . GLY A 1 197 ? 7.601 4.501 -18.017 1.00 89.00 197 GLY A O 1
ATOM 1556 N N . ALA A 1 198 ? 7.516 6.737 -17.827 1.00 80.75 198 ALA A N 1
ATOM 1557 C CA . ALA A 1 198 ? 7.836 6.789 -16.399 1.00 80.75 198 ALA A CA 1
ATOM 1558 C C . ALA A 1 198 ? 6.782 6.129 -15.492 1.00 80.75 198 ALA A C 1
ATOM 1560 O O . ALA A 1 198 ? 7.141 5.664 -14.417 1.00 80.75 198 ALA A O 1
ATOM 1561 N N . ASP A 1 199 ? 5.527 6.052 -15.940 1.00 83.88 199 ASP A N 1
ATOM 1562 C CA . ASP A 1 199 ? 4.383 5.570 -15.154 1.00 83.88 199 ASP A CA 1
ATOM 1563 C C . ASP A 1 199 ? 3.991 4.114 -15.467 1.00 83.88 199 ASP A C 1
ATOM 1565 O O . ASP A 1 199 ? 2.887 3.674 -15.150 1.00 83.88 199 ASP A O 1
ATOM 1569 N N . TRP A 1 200 ? 4.874 3.345 -16.112 1.00 84.25 200 TRP A N 1
ATOM 1570 C CA . TRP A 1 200 ? 4.578 1.972 -16.542 1.00 84.25 200 TRP A CA 1
ATOM 1571 C C . TRP A 1 200 ? 4.272 1.005 -15.383 1.00 84.25 200 TRP A C 1
ATOM 1573 O O . TRP A 1 200 ? 3.627 -0.023 -15.602 1.00 84.25 200 TRP A O 1
ATOM 1583 N N . ASP A 1 201 ? 4.751 1.322 -14.179 1.00 86.31 201 ASP A N 1
ATOM 1584 C CA . ASP A 1 201 ? 4.623 0.549 -12.945 1.00 86.31 201 ASP A CA 1
ATOM 1585 C C . ASP A 1 201 ? 3.503 1.061 -12.020 1.00 86.31 201 ASP A C 1
ATOM 1587 O O . ASP A 1 201 ? 3.379 0.583 -10.892 1.00 86.31 201 ASP A O 1
ATOM 1591 N N . LYS A 1 202 ? 2.653 1.983 -12.498 1.00 85.56 202 LYS A N 1
ATOM 1592 C CA . LYS A 1 202 ? 1.509 2.516 -11.747 1.00 85.56 202 LYS A CA 1
ATOM 1593 C C . LYS A 1 202 ? 0.200 1.822 -12.149 1.00 85.56 202 LYS A C 1
ATOM 1595 O O . LYS A 1 202 ? -0.376 2.181 -13.176 1.00 85.56 202 LYS A O 1
ATOM 1600 N N . PRO A 1 203 ? -0.301 0.858 -11.355 1.00 82.12 203 PRO A N 1
ATOM 1601 C CA . PRO A 1 203 ? -1.594 0.240 -11.618 1.00 82.12 203 PRO A CA 1
ATOM 1602 C C . PRO A 1 203 ? -2.750 1.202 -11.344 1.00 82.12 203 PRO A C 1
ATOM 1604 O O . PRO A 1 203 ? -2.741 1.959 -10.371 1.00 82.12 203 PRO A O 1
ATOM 1607 N N . SER A 1 204 ? -3.799 1.111 -12.154 1.00 82.19 204 SER A N 1
ATOM 1608 C CA . SER A 1 204 ? -5.078 1.751 -11.858 1.00 82.19 204 SER A CA 1
ATOM 1609 C C . SER A 1 204 ? -5.853 0.986 -10.768 1.00 82.19 204 SER A C 1
ATOM 1611 O O . SER A 1 204 ? -5.673 -0.227 -10.599 1.00 82.19 204 SER A O 1
ATOM 1613 N N . PRO A 1 205 ? -6.789 1.645 -10.054 1.00 75.19 205 PRO A N 1
ATOM 1614 C CA . PRO A 1 205 ? -7.629 0.975 -9.059 1.00 75.19 205 PRO A CA 1
ATOM 1615 C C . PRO A 1 205 ? -8.410 -0.220 -9.624 1.00 75.19 205 PRO A C 1
ATOM 1617 O O . PRO A 1 205 ? -8.584 -1.226 -8.942 1.00 75.19 205 PRO A O 1
ATOM 1620 N N . GLN A 1 206 ? -8.849 -0.141 -10.883 1.00 77.00 206 GLN A N 1
ATOM 1621 C CA . GLN A 1 206 ? -9.593 -1.215 -11.546 1.00 77.00 206 GLN A CA 1
ATOM 1622 C C . GLN A 1 206 ? -8.725 -2.460 -11.781 1.00 77.00 206 GLN A C 1
ATOM 1624 O O . GLN A 1 206 ? -9.194 -3.584 -11.611 1.00 77.00 206 GLN A O 1
ATOM 1629 N N . GLU A 1 207 ? -7.449 -2.280 -12.119 1.00 82.25 207 GLU A N 1
ATOM 1630 C CA . GLU A 1 207 ? -6.523 -3.392 -12.350 1.00 82.25 207 GLU A CA 1
ATOM 1631 C C . GLU A 1 207 ? -6.125 -4.103 -11.052 1.00 82.25 207 GLU A C 1
ATOM 1633 O O . GLU A 1 207 ? -6.001 -5.330 -11.029 1.00 82.25 207 GLU A O 1
ATOM 1638 N N . LEU A 1 208 ? -5.982 -3.354 -9.955 1.00 80.44 208 LEU A N 1
ATOM 1639 C CA . LEU A 1 208 ? -5.772 -3.942 -8.629 1.00 80.44 208 LEU A CA 1
ATOM 1640 C C . LEU A 1 208 ? -7.000 -4.737 -8.175 1.00 80.44 208 LEU A C 1
ATOM 1642 O O . LEU A 1 208 ? -6.855 -5.853 -7.674 1.00 80.44 208 LEU A O 1
ATOM 1646 N N . LEU A 1 209 ? -8.206 -4.210 -8.416 1.00 78.81 209 LEU A N 1
ATOM 1647 C CA . LEU A 1 209 ? -9.456 -4.923 -8.142 1.00 78.81 209 LEU A CA 1
ATOM 1648 C C . LEU A 1 209 ? -9.573 -6.210 -8.965 1.00 78.81 209 LEU A C 1
ATOM 1650 O O . LEU A 1 209 ? -10.008 -7.229 -8.434 1.00 78.81 209 LEU A O 1
ATOM 1654 N N . ALA A 1 210 ? -9.136 -6.206 -10.227 1.00 81.12 210 ALA A N 1
ATOM 1655 C CA . ALA A 1 210 ? -9.120 -7.409 -11.057 1.00 81.12 210 ALA A CA 1
ATOM 1656 C C . ALA A 1 210 ? -8.196 -8.502 -10.483 1.00 81.12 210 ALA A C 1
ATOM 1658 O O . ALA A 1 210 ? -8.561 -9.678 -10.473 1.00 81.12 210 ALA A O 1
ATOM 1659 N N . ILE A 1 211 ? -7.027 -8.131 -9.949 1.00 79.81 211 ILE A N 1
ATOM 1660 C CA . ILE A 1 211 ? -6.118 -9.076 -9.277 1.00 79.81 211 ILE A CA 1
ATOM 1661 C C . ILE A 1 211 ? -6.717 -9.587 -7.964 1.00 79.81 211 ILE A C 1
ATOM 1663 O O . ILE A 1 211 ? -6.620 -10.783 -7.678 1.00 79.81 211 ILE A O 1
ATOM 1667 N N . ALA A 1 212 ? -7.363 -8.714 -7.188 1.00 77.00 212 ALA A N 1
ATOM 1668 C CA . ALA A 1 212 ? -8.036 -9.094 -5.951 1.00 77.00 212 ALA A CA 1
ATOM 1669 C C . ALA A 1 212 ? -9.191 -10.079 -6.214 1.00 77.00 212 ALA A C 1
ATOM 1671 O O . ALA A 1 212 ? -9.275 -11.117 -5.556 1.00 77.00 212 ALA A O 1
ATOM 1672 N N . ALA A 1 213 ? -10.021 -9.817 -7.228 1.00 79.88 213 ALA A N 1
ATOM 1673 C CA . ALA A 1 213 ? -11.137 -10.678 -7.622 1.00 79.88 213 ALA A CA 1
ATOM 1674 C C . ALA A 1 213 ? -10.678 -12.081 -8.056 1.00 79.88 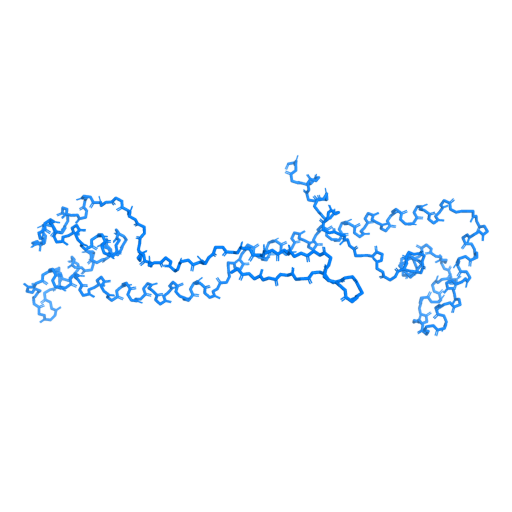213 ALA A C 1
ATOM 1676 O O . ALA A 1 213 ? -11.293 -13.078 -7.686 1.00 79.88 213 ALA A O 1
ATOM 1677 N N . GLN A 1 214 ? -9.554 -12.186 -8.773 1.00 77.00 214 GLN A N 1
ATOM 1678 C CA . GLN A 1 214 ? -8.975 -13.478 -9.167 1.00 77.00 214 GLN A CA 1
ATOM 1679 C C . GLN A 1 214 ? -8.449 -14.303 -7.981 1.00 77.00 214 GLN A C 1
ATOM 1681 O O . GLN A 1 214 ? -8.270 -15.515 -8.111 1.00 77.00 214 GLN A O 1
ATOM 1686 N N . ARG A 1 215 ? -8.164 -13.662 -6.841 1.00 67.69 215 ARG A N 1
ATOM 1687 C CA . ARG A 1 215 ? -7.554 -14.298 -5.666 1.00 67.69 215 ARG A CA 1
ATOM 1688 C C . ARG A 1 215 ? -8.557 -14.583 -4.546 1.00 67.69 215 ARG A C 1
ATOM 1690 O O . ARG A 1 215 ? -8.374 -15.569 -3.848 1.00 67.69 215 ARG A O 1
ATOM 1697 N N . GLY A 1 216 ? -9.601 -13.763 -4.401 1.00 59.19 216 GLY A N 1
ATOM 1698 C CA . GLY A 1 216 ? -10.686 -13.955 -3.427 1.00 59.19 216 GLY A CA 1
ATOM 1699 C C . GLY A 1 216 ? -11.745 -14.988 -3.833 1.00 59.19 216 GLY A C 1
ATOM 1700 O O . GLY A 1 216 ? -12.633 -15.283 -3.044 1.00 59.19 216 GLY A O 1
ATOM 1701 N N . GLY A 1 217 ? -11.662 -15.529 -5.053 1.00 50.47 217 GLY A N 1
ATOM 1702 C CA . GLY A 1 217 ? -12.530 -16.604 -5.545 1.00 50.47 217 GLY A CA 1
ATOM 1703 C C . GLY A 1 217 ? -11.992 -18.025 -5.328 1.00 50.47 217 GLY A C 1
ATOM 1704 O O . GLY A 1 217 ? -12.440 -18.930 -6.028 1.00 50.47 217 GLY A O 1
ATOM 1705 N N . ARG A 1 218 ? -11.006 -18.224 -4.442 1.00 40.00 218 ARG A N 1
ATOM 1706 C CA . ARG A 1 218 ? -10.482 -19.547 -4.062 1.00 40.00 218 ARG A CA 1
ATOM 1707 C C . ARG A 1 218 ? -10.662 -19.805 -2.579 1.00 40.00 218 ARG A C 1
ATOM 1709 O O . ARG A 1 218 ? -10.375 -18.868 -1.804 1.00 40.00 218 ARG A O 1
#

pLDDT: mean 79.06, std 14.82, range [40.0, 95.12]